Protein AF-A0A4U9UD30-F1 (afdb_monomer_lite)

Secondary structure (DSSP, 8-state):
-----------PPP---------------------SSS-HHHHHHHHHHHHTT-HHHHHHHHHHHHHHHHHTTS----GGG-SS--TTS-SSS-B---TTEE--TTSSS--S-EE-SS---GGGGSTTSSHHHHHHHHHHHHHHHHHHHHH--HHHHHHHHHHHHHHHT-TTTPPPS--TBTT-----

Foldseek 3Di:
DDDDDDDDDDDDDDDPPPPPVDPCPVPPPPPPDADPPDGVVVLVVLLVCVVVVPPVSVVVLVVLVVLLVVLLPDDQFFLLQAQDDFPVNDSLAAAFADQFWWQDPVDPRSAQTDGDPPRGDCRRCDSNGCPVVVVSLVVNLVSLVSNCSNPVPVSSVVSSVSSCCQAPPPPVGHHDPDNPNYNDTHHD

InterPro domains:
  IPR008397 Alginate lyase domain [PF05426] (78-186)
  IPR008929 Chondroitin AC/alginate lyase [G3DSA:1.50.10.100] (34-188)
  IPR008929 Chondroitin AC/alginate lyase [SSF48230] (84-185)

Structure (mmCIF, N/CA/C/O backbone):
data_AF-A0A4U9UD30-F1
#
_entry.id   AF-A0A4U9UD30-F1
#
loop_
_atom_site.group_PDB
_atom_site.id
_atom_site.type_symbol
_atom_site.label_atom_id
_atom_site.label_alt_id
_atom_site.label_comp_id
_atom_site.label_asym_id
_atom_site.label_entity_id
_atom_site.label_seq_id
_atom_site.pdbx_PDB_ins_code
_atom_site.Cartn_x
_atom_site.Cartn_y
_atom_site.Cartn_z
_atom_site.occupancy
_atom_site.B_iso_or_equiv
_atom_site.auth_seq_id
_atom_site.auth_comp_id
_atom_site.auth_asym_id
_atom_site.auth_atom_id
_atom_site.pdbx_PDB_model_num
ATOM 1 N N . MET A 1 1 ? -47.167 -57.445 73.609 1.00 40.53 1 MET A N 1
ATOM 2 C CA . MET A 1 1 ? -45.792 -57.988 73.604 1.00 40.53 1 MET A CA 1
ATOM 3 C C . MET A 1 1 ? -45.006 -57.313 72.488 1.00 40.53 1 MET A C 1
ATOM 5 O O . MET A 1 1 ? -45.507 -57.260 71.375 1.00 40.53 1 MET A O 1
ATOM 9 N N . LEU A 1 2 ? -43.821 -56.788 72.801 1.00 44.25 2 LEU A N 1
ATOM 10 C CA . LEU A 1 2 ? -42.662 -56.706 71.889 1.00 44.25 2 LEU A CA 1
ATOM 11 C C . LEU A 1 2 ? -41.753 -57.927 72.205 1.00 44.25 2 LEU A C 1
ATOM 13 O O . LEU A 1 2 ? -42.080 -58.615 73.179 1.00 44.25 2 LEU A O 1
ATOM 17 N N . PRO A 1 3 ? -40.636 -58.226 71.496 1.00 45.72 3 PRO A N 1
ATOM 18 C CA . PRO A 1 3 ? -39.932 -57.495 70.422 1.00 45.72 3 PRO A CA 1
ATOM 19 C C . PRO A 1 3 ? -40.368 -58.025 69.021 1.00 45.72 3 PRO A C 1
ATOM 21 O O . PRO A 1 3 ? -41.539 -58.360 68.905 1.00 45.72 3 PRO A O 1
ATOM 24 N N . ILE A 1 4 ? -39.638 -58.068 67.888 1.00 40.75 4 ILE A N 1
ATOM 25 C CA . ILE A 1 4 ? -38.209 -57.918 67.521 1.00 40.75 4 ILE A CA 1
ATOM 26 C C . ILE A 1 4 ? -38.090 -57.212 66.149 1.00 40.75 4 ILE A C 1
ATOM 28 O O . ILE A 1 4 ? -38.897 -57.452 65.256 1.00 40.75 4 ILE A O 1
ATOM 32 N N . LYS A 1 5 ? -37.049 -56.384 65.950 1.00 44.72 5 LYS A N 1
ATOM 33 C CA . LYS A 1 5 ? -36.569 -55.976 64.612 1.00 44.72 5 LYS A CA 1
ATOM 34 C C . LYS A 1 5 ? -35.542 -56.996 64.105 1.00 44.72 5 LYS A C 1
ATOM 36 O O . LYS A 1 5 ? -34.513 -57.159 64.753 1.00 44.72 5 LYS A O 1
ATOM 41 N N . MET A 1 6 ? -35.742 -57.578 62.924 1.00 44.22 6 MET A N 1
ATOM 42 C CA . MET A 1 6 ? -34.649 -58.184 62.150 1.00 44.22 6 MET A CA 1
ATOM 43 C C . MET A 1 6 ? -34.466 -57.418 60.844 1.00 44.22 6 MET A C 1
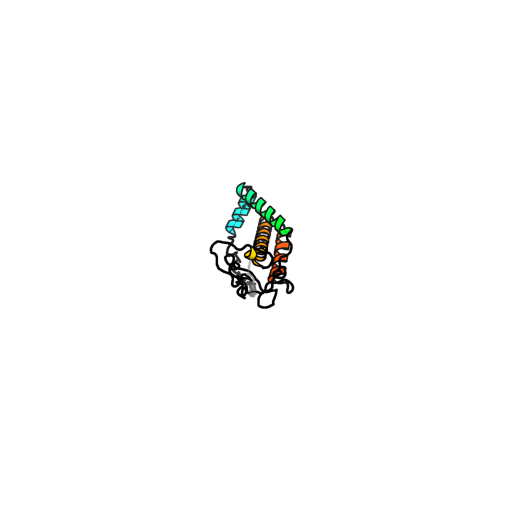ATOM 45 O O . MET A 1 6 ? -35.330 -57.441 59.973 1.00 44.22 6 MET A O 1
ATOM 49 N N . ALA A 1 7 ? -33.330 -56.737 60.721 1.00 48.56 7 ALA A N 1
ATOM 50 C CA . ALA A 1 7 ? -32.860 -56.221 59.447 1.00 48.56 7 ALA A CA 1
ATOM 51 C C . ALA A 1 7 ? -32.048 -57.313 58.740 1.00 48.56 7 ALA A C 1
ATOM 53 O O . ALA A 1 7 ? -31.167 -57.916 59.351 1.00 48.56 7 ALA A O 1
ATOM 54 N N . LEU A 1 8 ? -32.300 -57.524 57.448 1.00 46.22 8 LEU A N 1
ATOM 55 C CA . LEU A 1 8 ? -31.325 -58.124 56.541 1.00 46.22 8 LEU A CA 1
ATOM 56 C C . LEU A 1 8 ? -31.024 -57.137 55.411 1.00 46.22 8 LEU A C 1
ATOM 58 O O . LEU A 1 8 ? -31.877 -56.354 54.998 1.00 46.22 8 LEU A O 1
ATOM 62 N N . LEU A 1 9 ? -29.767 -57.149 54.976 1.00 47.78 9 LEU A N 1
ATOM 63 C CA . LEU A 1 9 ? -29.177 -56.150 54.086 1.00 47.78 9 LEU A CA 1
ATOM 64 C C . LEU A 1 9 ? -29.664 -56.296 52.630 1.00 47.78 9 LEU A C 1
ATOM 66 O O . LEU A 1 9 ? -29.988 -57.408 52.200 1.00 47.78 9 LEU A O 1
ATOM 70 N N . PRO A 1 10 ? -29.682 -55.201 51.845 1.00 43.53 10 PRO A N 1
ATOM 71 C CA . PRO A 1 10 ? -30.084 -55.246 50.445 1.00 43.53 10 PRO A CA 1
ATOM 72 C C . PRO A 1 10 ? -29.086 -56.062 49.615 1.00 43.53 10 PRO A C 1
ATOM 74 O O . PRO A 1 10 ? -27.884 -55.795 49.615 1.00 43.53 10 PRO A O 1
ATOM 77 N N . ARG A 1 11 ? -29.590 -57.035 48.850 1.00 50.53 11 ARG A N 1
ATOM 78 C CA . ARG A 1 11 ? -28.792 -57.752 47.849 1.00 50.53 11 ARG A CA 1
ATOM 79 C C . ARG A 1 11 ? -28.701 -56.926 46.568 1.00 50.53 11 ARG A C 1
ATOM 81 O O . ARG A 1 11 ? -29.519 -57.087 45.669 1.00 50.53 11 ARG A O 1
ATOM 88 N N . LEU A 1 12 ? -27.692 -56.057 46.493 1.00 45.97 12 LEU A N 1
ATOM 89 C CA . LEU A 1 12 ? -27.240 -55.492 45.220 1.00 45.97 12 LEU A CA 1
ATOM 90 C C . LEU A 1 12 ? -26.786 -56.630 44.288 1.00 45.97 12 LEU A C 1
ATOM 92 O O . LEU A 1 12 ? -25.878 -57.376 44.664 1.00 45.97 12 LEU A O 1
ATOM 96 N N . PRO A 1 13 ? -27.300 -56.725 43.052 1.00 52.38 13 PRO A N 1
ATOM 97 C CA . PRO A 1 13 ? -26.499 -57.233 41.954 1.00 52.38 13 PRO A CA 1
ATOM 98 C C . PRO A 1 13 ? -25.474 -56.152 41.577 1.00 52.38 13 PRO A C 1
ATOM 100 O O . PRO A 1 13 ? -25.838 -55.040 41.193 1.00 52.38 13 PRO A O 1
ATOM 103 N N . LEU A 1 14 ? -24.180 -56.463 41.685 1.00 48.31 14 LEU A N 1
ATOM 104 C CA . LEU A 1 14 ? -23.146 -55.640 41.060 1.00 48.31 14 LEU A CA 1
ATOM 105 C C . LEU A 1 14 ? -23.309 -55.725 39.538 1.00 48.31 14 LEU A C 1
ATOM 107 O O . LEU A 1 14 ? -23.077 -56.783 38.960 1.00 48.31 14 LEU A O 1
ATOM 111 N N . LEU A 1 15 ? -23.621 -54.605 38.887 1.00 39.12 15 LEU A N 1
ATOM 112 C CA . LEU A 1 15 ? -23.286 -54.414 37.474 1.00 39.12 15 LEU A CA 1
ATOM 113 C C . LEU A 1 15 ? -22.883 -52.965 37.175 1.00 39.12 15 LEU A C 1
ATOM 115 O O . LEU A 1 15 ? -23.395 -52.308 36.271 1.00 39.12 15 LEU A O 1
ATOM 119 N N . ALA A 1 16 ? -21.926 -52.466 37.955 1.00 44.06 16 ALA A N 1
ATOM 120 C CA . ALA A 1 16 ? -21.216 -51.238 37.633 1.00 44.06 16 ALA A CA 1
ATOM 121 C C . ALA A 1 16 ? -20.245 -51.484 36.462 1.00 44.06 16 ALA A C 1
ATOM 123 O O . ALA A 1 16 ? -19.055 -51.698 36.674 1.00 44.06 16 ALA A O 1
ATOM 124 N N . LEU A 1 17 ? -20.748 -51.430 35.224 1.00 43.12 17 LEU A N 1
ATOM 125 C CA . LEU A 1 17 ? -19.920 -51.100 34.061 1.00 43.12 17 LEU A CA 1
ATOM 126 C C . LEU A 1 17 ? -20.264 -49.688 33.589 1.00 43.12 17 LEU A C 1
ATOM 128 O O . LEU A 1 17 ? -21.140 -49.457 32.757 1.00 43.12 17 LEU A O 1
ATOM 132 N N . THR A 1 18 ? -19.540 -48.727 34.152 1.00 45.25 18 THR A N 1
ATOM 133 C CA . THR A 1 18 ? -19.529 -47.337 33.709 1.00 45.25 18 THR A CA 1
ATOM 134 C C . THR A 1 18 ? -18.905 -47.237 32.320 1.00 45.25 18 THR A C 1
ATOM 136 O O . THR A 1 18 ? -17.703 -46.998 32.200 1.00 45.25 18 THR A O 1
ATOM 139 N N . LEU A 1 19 ? -19.709 -47.336 31.257 1.00 42.84 19 LEU A N 1
ATOM 140 C CA . LEU A 1 19 ? -19.283 -46.867 29.936 1.00 42.84 19 LEU A CA 1
ATOM 141 C C . LEU A 1 19 ? -19.455 -45.345 29.827 1.00 42.84 19 LEU A C 1
ATOM 143 O O . LEU A 1 19 ? -20.110 -44.821 28.929 1.00 42.84 19 LEU A O 1
ATOM 147 N N . ALA A 1 20 ? -18.812 -44.630 30.755 1.00 47.09 20 ALA A N 1
ATOM 148 C CA . ALA A 1 20 ? -18.461 -43.231 30.577 1.00 47.09 20 ALA A CA 1
ATOM 149 C C . ALA A 1 20 ? -17.352 -43.165 29.516 1.00 47.09 20 ALA A C 1
ATOM 151 O O . ALA A 1 20 ? -16.180 -42.961 29.827 1.00 47.09 20 ALA A O 1
ATOM 152 N N . ALA A 1 21 ? -17.729 -43.423 28.259 1.00 49.88 21 ALA A N 1
ATOM 153 C CA . ALA A 1 21 ? -16.862 -43.272 27.105 1.00 49.88 21 ALA A CA 1
ATOM 154 C C . ALA A 1 21 ? -16.456 -41.800 27.035 1.00 49.88 21 ALA A C 1
ATOM 156 O O . ALA A 1 21 ? -17.236 -40.938 26.629 1.00 49.88 21 ALA A O 1
ATOM 157 N N . LEU A 1 22 ? -15.254 -41.517 27.534 1.00 48.94 22 LEU A N 1
ATOM 158 C CA . LEU A 1 22 ? -14.738 -40.168 27.653 1.00 48.94 22 LEU A CA 1
ATOM 159 C C . LEU A 1 22 ? -14.652 -39.555 26.257 1.00 48.94 22 LEU A C 1
ATOM 161 O O . LEU A 1 22 ? -13.708 -39.821 25.515 1.00 48.94 22 LEU A O 1
ATOM 165 N N . PHE A 1 23 ? -15.574 -38.641 25.952 1.00 50.56 23 PHE A N 1
ATOM 166 C CA . PHE A 1 23 ? -15.360 -37.597 24.954 1.00 50.56 23 PHE A CA 1
ATOM 167 C C . PHE A 1 23 ? -14.304 -36.609 25.475 1.00 50.56 23 PHE A C 1
ATOM 169 O O . PHE A 1 23 ? -14.524 -35.406 25.582 1.00 50.56 23 PHE A O 1
ATOM 176 N N . HIS A 1 24 ? -13.101 -37.124 25.740 1.00 49.44 24 HIS A N 1
ATOM 177 C CA . HIS A 1 24 ? -11.879 -36.387 25.472 1.00 49.44 24 HIS A CA 1
ATOM 178 C C . HIS A 1 24 ? -11.777 -36.248 23.952 1.00 49.44 24 HIS A C 1
ATOM 180 O O . HIS A 1 24 ? -10.969 -36.894 23.287 1.00 49.44 24 HIS A O 1
ATOM 186 N N . ALA A 1 25 ? -12.628 -35.375 23.406 1.00 53.38 25 ALA A N 1
ATOM 187 C CA . ALA A 1 25 ? -12.282 -34.639 22.213 1.00 53.38 25 ALA A CA 1
ATOM 188 C C . ALA A 1 25 ? -10.996 -33.896 22.576 1.00 53.38 25 ALA A C 1
ATOM 190 O O . ALA A 1 25 ? -11.035 -32.859 23.239 1.00 53.38 25 ALA A O 1
ATOM 191 N N . GLY A 1 26 ? -9.859 -34.508 22.240 1.00 47.94 26 GLY A N 1
ATOM 192 C CA . GLY A 1 26 ? -8.541 -33.927 22.411 1.00 47.94 26 GLY A CA 1
ATOM 193 C C . GLY A 1 26 ? -8.465 -32.716 21.506 1.00 47.94 26 GLY A C 1
ATOM 194 O O . GLY A 1 26 ? -8.036 -32.827 20.358 1.00 47.94 26 GLY A O 1
ATOM 195 N N . GLY A 1 27 ? -8.960 -31.584 22.010 1.00 51.25 27 GLY A N 1
ATOM 196 C CA . GLY A 1 27 ? -8.895 -30.306 21.337 1.00 51.25 27 GLY A CA 1
ATOM 197 C C . GLY A 1 27 ? -7.437 -30.066 21.017 1.00 51.25 27 GLY A C 1
ATOM 198 O O . GLY A 1 27 ? -6.628 -29.854 21.920 1.00 51.25 27 GLY A O 1
ATOM 199 N N . SER A 1 28 ? -7.101 -30.173 19.734 1.00 55.03 28 SER A N 1
ATOM 200 C CA . SER A 1 28 ? -5.780 -29.813 19.258 1.00 55.03 28 SER A CA 1
ATOM 201 C C . SER A 1 28 ? -5.649 -28.325 19.509 1.00 55.03 28 SER A C 1
ATOM 203 O O . SER A 1 28 ? -6.178 -27.517 18.748 1.00 55.03 28 SER A O 1
ATOM 205 N N . SER A 1 29 ? -4.991 -27.984 20.617 1.00 57.84 29 SER A N 1
ATOM 206 C CA . SER A 1 29 ? -4.531 -26.634 20.891 1.00 57.84 29 SER A CA 1
ATOM 207 C C . SER A 1 29 ? -3.451 -26.335 19.861 1.00 57.84 29 SER A C 1
ATOM 209 O O . SER A 1 29 ? -2.257 -26.528 20.090 1.00 57.84 29 SER A O 1
ATOM 211 N N . ALA A 1 30 ? -3.900 -25.960 18.663 1.00 61.66 30 ALA A N 1
ATOM 212 C CA . ALA A 1 30 ? -3.080 -25.243 17.716 1.00 61.66 30 ALA A CA 1
ATOM 213 C C . ALA A 1 30 ? -2.590 -24.010 18.472 1.00 61.66 30 ALA A C 1
ATOM 215 O O . ALA A 1 30 ? -3.412 -23.204 18.911 1.00 61.66 30 ALA A O 1
ATOM 216 N N . ALA A 1 31 ? -1.276 -23.939 18.702 1.00 61.03 31 ALA A N 1
ATOM 217 C CA . ALA A 1 31 ? -0.667 -22.879 19.495 1.00 61.03 31 ALA A CA 1
ATOM 218 C C . ALA A 1 31 ? -1.187 -21.520 19.013 1.00 61.03 31 ALA A C 1
ATOM 220 O O . ALA A 1 31 ? -1.243 -21.290 17.801 1.00 61.03 31 ALA A O 1
ATOM 221 N N . GLU A 1 32 ? -1.626 -20.671 19.948 1.00 65.94 32 GLU A N 1
ATOM 222 C CA . GLU A 1 32 ? -2.393 -19.475 19.604 1.00 65.94 32 GLU A CA 1
ATOM 223 C C . GLU A 1 32 ? -1.653 -18.625 18.562 1.00 65.94 32 GLU A C 1
ATOM 225 O O . GLU A 1 32 ? -0.486 -18.262 18.719 1.00 65.94 32 GLU A O 1
ATOM 230 N N . GLY A 1 33 ? -2.339 -18.353 17.449 1.00 69.00 33 GLY A N 1
ATOM 231 C CA . GLY A 1 33 ? -1.755 -17.702 16.282 1.00 69.00 33 GLY A CA 1
ATOM 232 C C . GLY A 1 33 ? -1.499 -16.219 16.527 1.00 69.00 33 GLY A C 1
ATOM 233 O O . GLY A 1 33 ? -2.312 -15.378 16.147 1.00 69.00 33 GLY A O 1
ATOM 234 N N . HIS A 1 34 ? -0.373 -15.889 17.154 1.00 72.00 34 HIS A N 1
ATOM 235 C CA . HIS A 1 34 ? 0.025 -14.508 17.414 1.00 72.00 34 HIS A CA 1
ATOM 236 C C . HIS A 1 34 ? 0.732 -13.875 16.193 1.00 72.00 34 HIS A C 1
ATOM 238 O O . HIS A 1 34 ? 1.542 -14.540 15.539 1.00 72.00 34 HIS A O 1
ATOM 244 N N . PRO A 1 35 ? 0.495 -12.586 15.873 1.00 78.81 35 PRO A N 1
ATOM 245 C CA . PRO A 1 35 ? 1.224 -11.901 14.808 1.00 78.81 35 PRO A CA 1
ATOM 246 C C . PRO A 1 35 ? 2.706 -11.720 15.168 1.00 78.81 35 PRO A C 1
ATOM 248 O O . PRO A 1 35 ? 3.037 -11.216 16.236 1.00 78.81 35 PRO A O 1
ATOM 251 N N . LEU A 1 36 ? 3.608 -12.053 14.241 1.00 81.25 36 LEU A N 1
ATOM 252 C CA . LEU A 1 36 ? 5.062 -12.014 14.477 1.00 81.25 36 LEU A CA 1
ATOM 253 C C . LEU A 1 36 ? 5.645 -10.601 14.678 1.00 81.25 36 LEU A C 1
ATOM 255 O O . LEU A 1 36 ? 6.715 -10.461 15.262 1.00 81.25 36 LEU A O 1
ATOM 259 N N . ILE A 1 37 ? 4.974 -9.565 14.163 1.00 86.31 37 ILE A N 1
ATOM 260 C CA . ILE A 1 37 ? 5.456 -8.169 14.180 1.00 86.31 37 ILE A CA 1
ATOM 261 C C . ILE A 1 37 ? 4.656 -7.302 15.165 1.00 86.31 37 ILE A C 1
ATOM 263 O O . ILE A 1 37 ? 5.208 -6.393 15.780 1.00 86.31 37 ILE A O 1
ATOM 267 N N . VAL A 1 38 ? 3.357 -7.574 15.324 1.00 86.88 38 VAL A N 1
ATOM 268 C CA . VAL A 1 38 ? 2.448 -6.777 16.159 1.00 86.88 38 VAL A CA 1
ATOM 269 C C . VAL A 1 38 ? 2.096 -7.576 17.407 1.00 86.88 38 VAL A C 1
ATOM 271 O O . VAL A 1 38 ? 1.311 -8.521 17.340 1.00 86.88 38 VAL A O 1
ATOM 274 N N . LYS A 1 39 ? 2.662 -7.190 18.554 1.00 90.75 39 LYS A N 1
ATOM 275 C CA . LYS A 1 39 ? 2.347 -7.835 19.832 1.00 90.75 39 LYS A CA 1
ATOM 276 C C . LYS A 1 39 ? 0.890 -7.579 20.204 1.00 90.75 39 LYS A C 1
ATOM 278 O O . LYS A 1 39 ? 0.429 -6.438 20.169 1.00 90.75 39 LYS A O 1
ATOM 283 N N . LEU A 1 40 ? 0.186 -8.630 20.615 1.00 89.50 40 LEU A N 1
ATOM 284 C CA . LEU A 1 40 ? -1.204 -8.507 21.054 1.00 89.50 40 LEU A CA 1
ATOM 285 C C . LEU A 1 40 ? -1.316 -7.682 22.343 1.00 89.50 40 LEU A C 1
ATOM 287 O O . LEU A 1 40 ? -2.242 -6.886 22.459 1.00 89.50 40 LEU A O 1
ATOM 291 N N . ASP A 1 41 ? -0.347 -7.788 23.251 1.00 92.88 41 ASP A N 1
ATOM 292 C CA . ASP A 1 41 ? -0.310 -7.024 24.505 1.00 92.88 41 ASP A CA 1
ATOM 293 C C . ASP A 1 41 ? -0.241 -5.506 24.253 1.00 92.88 41 ASP A C 1
ATOM 295 O O . ASP A 1 41 ? -0.971 -4.740 24.881 1.00 92.88 41 ASP A O 1
ATOM 299 N N . ASP A 1 42 ? 0.567 -5.070 23.276 1.00 94.06 42 ASP A N 1
ATOM 300 C CA . ASP A 1 42 ? 0.699 -3.656 22.889 1.00 94.06 42 ASP A CA 1
ATOM 301 C C . ASP A 1 42 ? -0.636 -3.121 22.300 1.00 94.06 42 ASP A C 1
ATOM 303 O O . ASP A 1 42 ? -1.022 -1.970 22.545 1.00 94.06 42 ASP A O 1
ATOM 307 N N . LEU A 1 43 ? -1.394 -3.964 21.578 1.00 94.19 43 LEU A N 1
ATOM 308 C CA . LEU A 1 43 ? -2.744 -3.644 21.085 1.00 94.19 43 LEU A CA 1
ATOM 309 C C . LEU A 1 43 ? -3.787 -3.600 22.214 1.00 94.19 43 LEU A C 1
ATOM 311 O O . LEU A 1 43 ? -4.575 -2.654 22.281 1.00 94.19 43 LEU A O 1
ATOM 315 N N . GLN A 1 44 ? -3.780 -4.579 23.123 1.00 95.06 44 GLN A N 1
ATOM 316 C CA . GLN A 1 44 ? -4.688 -4.633 24.274 1.00 95.06 44 GLN A CA 1
ATOM 317 C C . GLN A 1 44 ? -4.466 -3.442 25.213 1.00 95.06 44 GLN A C 1
ATOM 319 O O . GLN A 1 44 ? -5.426 -2.780 25.611 1.00 95.06 44 GLN A O 1
ATOM 324 N N . TYR A 1 45 ? -3.208 -3.108 25.509 1.00 96.69 45 TYR A N 1
ATOM 325 C CA . TYR A 1 45 ? -2.845 -1.911 26.262 1.00 96.69 45 TYR A CA 1
ATOM 326 C C . TYR A 1 45 ? -3.341 -0.641 25.558 1.00 96.69 45 TYR A C 1
ATOM 328 O O . TYR A 1 45 ? -3.961 0.216 26.187 1.00 96.69 45 TYR A O 1
ATOM 336 N N . SER A 1 46 ? -3.174 -0.544 24.235 1.00 97.25 46 SER A N 1
ATOM 337 C CA . SER A 1 46 ? -3.712 0.578 23.454 1.00 97.25 46 SER A CA 1
ATOM 338 C C . SER A 1 46 ? -5.244 0.681 23.553 1.00 97.25 46 SER A C 1
ATOM 340 O O . SER A 1 46 ? -5.771 1.779 23.727 1.00 97.25 46 SER A O 1
ATOM 342 N N . GLN A 1 47 ? -5.972 -0.443 23.537 1.00 96.94 47 GLN A N 1
ATOM 343 C CA . GLN A 1 47 ? -7.430 -0.479 23.733 1.00 96.94 47 GLN A CA 1
ATOM 344 C C . GLN A 1 47 ? -7.834 -0.010 25.146 1.00 96.94 47 GLN A C 1
ATOM 346 O O . GLN A 1 47 ? -8.804 0.739 25.302 1.00 96.94 47 GLN A O 1
ATOM 351 N N . GLN A 1 48 ? -7.075 -0.390 26.180 1.00 97.75 48 GLN A N 1
ATOM 352 C CA . GLN A 1 48 ? -7.274 0.092 27.553 1.00 97.75 48 GLN A CA 1
ATOM 353 C C . GLN A 1 48 ? -7.054 1.610 27.650 1.00 97.75 48 GLN A C 1
ATOM 355 O O . GLN A 1 48 ? -7.887 2.314 28.219 1.00 97.75 48 GLN A O 1
ATOM 360 N N . GLN A 1 49 ? -5.990 2.139 27.036 1.00 98.19 49 GLN A N 1
ATOM 361 C CA . GLN A 1 49 ? -5.699 3.578 27.015 1.00 98.19 49 GLN A CA 1
ATOM 362 C C . GLN A 1 49 ? -6.745 4.390 26.232 1.00 98.19 49 GLN A C 1
ATOM 364 O O . GLN A 1 49 ? -7.068 5.515 26.619 1.00 98.19 49 GLN A O 1
ATOM 369 N N . LEU A 1 50 ? -7.336 3.823 25.173 1.00 97.38 50 LEU A N 1
ATOM 370 C CA . LEU A 1 50 ? -8.481 4.422 24.477 1.00 97.38 50 LEU A CA 1
ATOM 371 C C . LEU A 1 50 ? -9.746 4.427 25.340 1.00 97.38 50 LEU A C 1
ATOM 373 O O . LEU A 1 50 ? -10.453 5.433 25.385 1.00 97.38 50 LEU A O 1
ATOM 377 N N . THR A 1 51 ? -9.995 3.348 26.085 1.00 96.62 51 THR A N 1
ATOM 378 C CA . THR A 1 51 ? -11.121 3.247 27.030 1.00 96.62 51 THR A CA 1
ATOM 379 C C . THR A 1 51 ? -10.982 4.261 28.173 1.00 96.62 51 THR A C 1
ATOM 381 O O . THR A 1 51 ? -11.949 4.932 28.532 1.00 96.62 51 THR A O 1
ATOM 384 N N . ALA A 1 52 ? -9.759 4.450 28.678 1.00 97.69 52 ALA A N 1
ATOM 385 C CA . ALA A 1 52 ? -9.393 5.484 29.649 1.00 97.69 52 ALA A CA 1
ATOM 386 C C . ALA A 1 52 ? -9.349 6.914 29.061 1.00 97.69 52 ALA A C 1
ATOM 388 O O . ALA A 1 52 ? -9.164 7.878 29.802 1.00 97.69 52 ALA A O 1
ATOM 389 N N . LYS A 1 53 ? -9.538 7.065 27.740 1.00 97.19 53 LYS A N 1
ATOM 390 C CA . LYS A 1 53 ? -9.500 8.333 26.988 1.00 97.19 53 LYS A CA 1
ATOM 391 C C . LYS A 1 53 ? -8.171 9.095 27.108 1.00 97.19 53 LYS A C 1
ATOM 393 O O . LYS A 1 53 ? -8.148 10.320 26.995 1.00 97.19 53 LYS A O 1
ATOM 398 N N . THR A 1 54 ? -7.057 8.381 27.286 1.00 98.06 54 THR A N 1
ATOM 399 C CA . THR A 1 54 ? -5.711 8.964 27.385 1.00 98.06 54 THR A CA 1
ATOM 400 C C . THR A 1 54 ? -5.405 9.803 26.131 1.00 98.06 54 THR A C 1
ATOM 402 O O . THR A 1 54 ? -5.373 9.241 25.030 1.00 98.06 54 THR A O 1
ATOM 405 N N . PRO A 1 55 ? -5.156 11.129 26.239 1.00 97.19 55 PRO A N 1
ATOM 406 C CA . PRO A 1 55 ? -5.192 12.036 25.083 1.00 97.19 55 PRO A CA 1
ATOM 407 C C . PRO A 1 55 ? -4.262 11.668 23.920 1.00 97.19 55 PRO A C 1
ATOM 409 O O . PRO A 1 55 ? -4.642 11.818 22.760 1.00 97.19 55 PRO A O 1
ATOM 412 N N . ALA A 1 56 ? -3.069 11.139 24.211 1.00 96.06 56 ALA A N 1
ATOM 413 C CA . ALA A 1 56 ? -2.124 10.690 23.187 1.00 96.06 56 ALA A CA 1
ATOM 414 C C . ALA A 1 56 ? -2.676 9.520 22.348 1.00 96.06 56 ALA A C 1
ATOM 416 O O . ALA A 1 56 ? -2.556 9.528 21.122 1.00 96.06 56 ALA A O 1
ATOM 417 N N . PHE A 1 57 ? -3.338 8.553 22.992 1.00 97.69 57 PHE A N 1
ATOM 418 C CA . PHE A 1 57 ? -3.937 7.397 22.324 1.00 97.69 57 PHE A CA 1
ATOM 419 C C . PHE A 1 57 ? -5.173 7.802 21.522 1.00 97.69 57 PHE A C 1
ATOM 421 O O . PHE A 1 57 ? -5.282 7.429 20.358 1.00 97.69 57 PHE A O 1
ATOM 428 N N . VAL A 1 58 ? -6.046 8.650 22.080 1.00 98.12 58 VAL A N 1
ATOM 429 C CA . VAL A 1 58 ? -7.196 9.215 21.347 1.00 98.12 58 VAL A CA 1
ATOM 430 C C . VAL A 1 58 ? -6.726 9.985 20.102 1.00 98.12 58 VAL A C 1
ATOM 432 O O . VAL A 1 58 ? -7.274 9.811 19.014 1.00 98.12 58 VAL A O 1
ATOM 435 N N . GLY A 1 59 ? -5.654 10.777 20.223 1.00 97.94 59 GLY A N 1
ATOM 436 C CA . GLY A 1 59 ? -5.035 11.476 19.094 1.00 97.94 59 GLY A CA 1
ATOM 437 C C . GLY A 1 59 ? -4.437 10.543 18.032 1.00 97.94 59 GLY A C 1
ATOM 438 O O . GLY A 1 59 ? -4.526 10.845 16.841 1.00 97.94 59 GLY A O 1
ATOM 439 N N . ALA A 1 60 ? -3.857 9.407 18.429 1.00 98.06 60 ALA A N 1
ATOM 440 C CA . ALA A 1 60 ? -3.348 8.391 17.507 1.00 98.06 60 ALA A CA 1
ATOM 441 C C . ALA A 1 60 ? -4.485 7.633 16.794 1.00 98.06 60 ALA A C 1
ATOM 443 O O . ALA A 1 60 ? -4.462 7.500 15.571 1.00 98.06 60 ALA A O 1
ATOM 444 N N . TYR A 1 61 ? -5.517 7.217 17.530 1.00 98.38 61 TYR A N 1
ATOM 445 C CA . TYR A 1 61 ? -6.700 6.537 16.994 1.00 98.38 61 TYR A CA 1
ATOM 446 C C . TYR A 1 61 ? -7.456 7.401 15.978 1.00 98.38 61 TYR A C 1
ATOM 448 O O . TYR A 1 61 ? -7.775 6.930 14.890 1.00 98.38 61 TYR A O 1
ATOM 456 N N . ASN A 1 62 ? -7.633 8.698 16.247 1.00 98.50 62 ASN A N 1
ATOM 457 C CA . ASN A 1 62 ? -8.264 9.610 15.288 1.00 98.50 62 ASN A CA 1
ATOM 458 C C . ASN A 1 62 ? -7.450 9.750 13.979 1.00 98.50 62 ASN A C 1
ATOM 460 O O . ASN A 1 62 ? -8.031 9.869 12.899 1.00 98.50 62 ASN A O 1
ATOM 464 N N . LYS A 1 63 ? -6.109 9.679 14.041 1.00 98.62 63 LYS A N 1
ATOM 465 C CA . LYS A 1 63 ? -5.235 9.648 12.848 1.00 98.62 63 LYS A CA 1
ATOM 466 C C . LYS A 1 63 ? -5.307 8.311 12.101 1.00 98.62 63 LYS A C 1
ATOM 468 O O . LYS A 1 63 ? -5.245 8.307 10.869 1.00 98.62 63 LYS A O 1
ATOM 473 N N . LEU A 1 64 ? -5.459 7.198 12.821 1.00 98.69 64 LEU A N 1
ATOM 474 C CA . LEU A 1 64 ? -5.684 5.871 12.245 1.00 98.69 64 LEU A CA 1
ATOM 475 C C . LEU A 1 64 ? -7.017 5.824 11.484 1.00 98.69 64 LEU A C 1
ATOM 477 O O . LEU A 1 64 ? -7.011 5.505 10.297 1.00 98.69 64 LEU A O 1
ATOM 481 N N . LEU A 1 65 ? -8.126 6.240 12.110 1.00 98.81 65 LEU A N 1
ATOM 482 C CA . LEU A 1 65 ? -9.437 6.323 11.450 1.00 98.81 65 LEU A CA 1
ATOM 483 C C . LEU A 1 65 ? -9.385 7.224 10.212 1.00 98.81 65 LEU A C 1
ATOM 485 O O . LEU A 1 65 ? -9.733 6.785 9.124 1.00 98.81 65 LEU A O 1
ATOM 489 N N . SER A 1 66 ? -8.818 8.431 10.326 1.00 98.81 66 SER A N 1
ATOM 490 C CA . SER A 1 66 ? -8.641 9.347 9.186 1.00 98.81 66 SER A CA 1
ATOM 491 C C . SER A 1 66 ? -7.780 8.766 8.046 1.00 98.81 66 SER A C 1
ATOM 493 O O . SER A 1 66 ? -7.857 9.222 6.904 1.00 98.81 66 SER A O 1
ATOM 495 N N . SER A 1 67 ? -6.959 7.749 8.313 1.00 98.81 67 SER A N 1
ATOM 496 C CA . SER A 1 67 ? -6.188 7.028 7.292 1.00 98.81 67 SER A CA 1
ATOM 497 C C . SER A 1 67 ? -6.991 5.875 6.685 1.00 98.81 67 SER A C 1
ATOM 499 O O . SER A 1 67 ? -7.052 5.763 5.463 1.00 98.81 67 SER A O 1
ATOM 501 N N . ALA A 1 68 ? -7.713 5.104 7.500 1.00 98.81 68 ALA A N 1
ATOM 502 C CA . ALA A 1 68 ? -8.642 4.080 7.029 1.00 98.81 68 ALA A CA 1
ATOM 503 C C . ALA A 1 68 ? -9.812 4.666 6.206 1.00 98.81 68 ALA A C 1
ATOM 505 O O . ALA A 1 68 ? -10.154 4.132 5.155 1.00 98.81 68 ALA A O 1
ATOM 506 N N . ASP A 1 69 ? -10.356 5.824 6.588 1.00 98.88 69 ASP A N 1
ATOM 507 C CA . ASP A 1 69 ? -11.401 6.555 5.850 1.00 98.88 69 ASP A CA 1
ATOM 508 C C . ASP A 1 69 ? -10.921 7.116 4.500 1.00 98.88 69 ASP A C 1
ATOM 510 O O . ASP A 1 69 ? -11.736 7.451 3.632 1.00 98.88 69 ASP A O 1
ATOM 514 N N . ARG A 1 70 ? -9.600 7.240 4.308 1.00 98.81 70 ARG A N 1
ATOM 515 C CA . ARG A 1 70 ? -8.984 7.535 3.005 1.00 98.81 70 ARG A CA 1
ATOM 516 C C . ARG A 1 70 ? -8.782 6.253 2.195 1.00 98.81 70 ARG A C 1
ATOM 518 O O . ARG A 1 70 ? -9.123 6.256 1.015 1.00 98.81 70 ARG A O 1
ATOM 525 N N . ALA A 1 71 ? -8.341 5.168 2.834 1.00 98.75 71 ALA A N 1
ATOM 526 C CA . ALA A 1 71 ? -8.190 3.843 2.228 1.00 98.75 71 ALA A CA 1
ATOM 527 C C . ALA A 1 71 ? -9.521 3.252 1.714 1.00 98.75 71 ALA A C 1
ATOM 529 O O . ALA A 1 71 ? -9.578 2.688 0.622 1.00 98.75 71 ALA A O 1
ATOM 530 N N . LEU A 1 72 ? -10.638 3.460 2.430 1.00 98.81 72 LEU A N 1
ATOM 531 C CA . LEU A 1 72 ? -11.984 3.081 1.967 1.00 98.81 72 LEU A CA 1
ATOM 532 C C . LEU A 1 72 ? -12.308 3.643 0.569 1.00 98.81 72 LEU A C 1
ATOM 534 O O . LEU A 1 72 ? -12.959 2.968 -0.233 1.00 98.81 72 LEU A O 1
ATOM 538 N N . LYS A 1 73 ? -11.823 4.857 0.275 1.00 98.62 73 LYS A N 1
ATOM 539 C CA . LYS A 1 73 ? -12.104 5.630 -0.947 1.00 98.62 73 LYS A CA 1
ATOM 540 C C . LYS A 1 73 ? -11.133 5.344 -2.099 1.00 98.62 73 LYS A C 1
ATOM 542 O O . LYS A 1 73 ? -11.354 5.851 -3.194 1.00 98.62 73 LYS A O 1
ATOM 547 N N . GLN A 1 74 ? -10.075 4.563 -1.875 1.00 98.44 74 GLN A N 1
ATOM 548 C CA . GLN A 1 74 ? -9.146 4.164 -2.937 1.00 98.44 74 GLN A CA 1
ATOM 549 C C . GLN A 1 74 ? -9.775 3.117 -3.875 1.00 98.44 74 GLN A C 1
ATOM 551 O O . GLN A 1 74 ? -10.667 2.374 -3.447 1.00 98.44 74 GLN A O 1
ATOM 556 N N . PRO A 1 75 ? -9.333 3.007 -5.141 1.00 97.75 75 PRO A N 1
ATOM 557 C CA . PRO A 1 75 ? -9.643 1.846 -5.978 1.00 97.75 75 PRO A CA 1
ATOM 558 C C . PRO A 1 75 ? -9.044 0.561 -5.378 1.00 97.75 75 PRO A C 1
ATOM 560 O O . PRO A 1 75 ? -8.223 0.619 -4.465 1.00 97.75 75 PRO A O 1
ATOM 563 N N . LEU A 1 76 ? -9.440 -0.610 -5.890 1.00 98.69 76 LEU A N 1
ATOM 564 C CA . LEU A 1 76 ? -8.731 -1.853 -5.575 1.00 98.69 76 LEU A CA 1
ATOM 565 C C . LEU A 1 76 ? -7.491 -1.952 -6.469 1.00 98.69 76 LEU A C 1
ATOM 567 O O . LEU A 1 76 ? -7.611 -2.167 -7.671 1.00 98.69 76 LEU A O 1
ATOM 571 N N . TYR A 1 77 ? -6.312 -1.796 -5.877 1.00 98.56 77 TYR A N 1
ATOM 572 C CA . TYR A 1 77 ? -5.026 -1.840 -6.565 1.00 98.56 77 TYR A CA 1
ATOM 573 C C . TYR A 1 77 ? -4.739 -3.219 -7.178 1.00 98.56 77 TYR A C 1
ATOM 575 O O . TYR A 1 77 ? -5.074 -4.243 -6.568 1.00 98.56 77 TYR A O 1
ATOM 583 N N . SER A 1 78 ? -4.057 -3.249 -8.325 1.00 98.75 78 SER A N 1
ATOM 584 C CA . SER A 1 78 ? -3.571 -4.459 -9.001 1.00 98.75 78 SER A CA 1
ATOM 585 C C . SER A 1 78 ? -2.231 -4.231 -9.719 1.00 98.75 78 SER A C 1
ATOM 587 O O . SER A 1 78 ? -1.954 -3.145 -10.224 1.00 98.75 78 SER A O 1
ATOM 589 N N . VAL A 1 79 ? -1.417 -5.282 -9.870 1.00 98.62 79 VAL A N 1
ATOM 590 C CA . VAL A 1 79 ? -0.263 -5.266 -10.796 1.00 98.62 79 VAL A CA 1
ATOM 591 C C . VAL A 1 79 ? -0.666 -5.125 -12.271 1.00 98.62 79 VAL A C 1
ATOM 593 O O . VAL A 1 79 ? 0.190 -4.906 -13.122 1.00 98.62 79 VAL A O 1
ATOM 596 N N . MET A 1 80 ? -1.955 -5.221 -12.603 1.00 98.69 80 MET A N 1
ATOM 597 C CA . MET A 1 80 ? -2.466 -5.012 -13.960 1.00 98.69 80 MET A CA 1
ATOM 598 C C . MET A 1 80 ? -2.640 -3.525 -14.309 1.00 98.69 80 MET A C 1
ATOM 600 O O . MET A 1 80 ? -2.810 -3.193 -15.482 1.00 98.69 80 MET A O 1
ATOM 604 N N . ASP A 1 81 ? -2.539 -2.626 -13.325 1.00 98.25 81 ASP A N 1
ATOM 605 C CA . ASP A 1 81 ? -2.761 -1.182 -13.484 1.00 98.25 81 ASP A CA 1
ATOM 606 C C . ASP A 1 81 ? -1.537 -0.425 -14.048 1.00 98.25 81 ASP A C 1
ATOM 608 O O . ASP A 1 81 ? -1.655 0.738 -14.437 1.00 98.25 81 ASP A O 1
ATOM 612 N N . LYS A 1 82 ? -0.341 -1.038 -14.071 1.00 97.88 82 LYS A N 1
ATOM 613 C CA . LYS A 1 82 ? 0.876 -0.420 -14.638 1.00 97.88 82 LYS A CA 1
ATOM 614 C C . LYS A 1 82 ? 0.785 -0.262 -16.161 1.00 97.88 82 LYS A C 1
ATOM 616 O O . LYS A 1 82 ? 0.085 -1.022 -16.831 1.00 97.88 82 LYS A O 1
ATOM 621 N N . SER A 1 83 ? 1.510 0.701 -16.731 1.00 97.75 83 SER A N 1
ATOM 622 C CA . SER A 1 83 ? 1.589 0.876 -18.192 1.00 97.75 83 SER A CA 1
ATOM 623 C C . SER A 1 83 ? 2.665 0.003 -18.844 1.00 97.75 83 SER A C 1
ATOM 625 O O . SER A 1 83 ? 2.444 -0.503 -19.941 1.00 97.75 83 SER A O 1
ATOM 627 N N . LEU A 1 84 ? 3.802 -0.207 -18.174 1.00 96.38 84 LEU A N 1
ATOM 628 C CA . LEU A 1 84 ? 4.883 -1.069 -18.659 1.00 96.38 84 LEU A CA 1
ATOM 629 C C . LEU A 1 84 ? 4.611 -2.539 -18.313 1.00 96.38 84 LEU A C 1
ATOM 631 O O . LEU A 1 84 ? 3.904 -2.845 -17.356 1.00 96.38 84 LEU A O 1
ATOM 635 N N . THR A 1 85 ? 5.194 -3.460 -19.077 1.00 96.81 85 THR A N 1
ATOM 636 C CA . THR A 1 85 ? 5.157 -4.906 -18.793 1.00 96.81 85 THR A CA 1
ATOM 637 C C . THR A 1 85 ? 6.583 -5.404 -18.572 1.00 96.81 85 THR A C 1
ATOM 639 O O . THR A 1 85 ? 7.526 -4.839 -19.126 1.00 96.81 85 THR A O 1
ATOM 642 N N . ALA A 1 86 ? 6.752 -6.420 -17.726 1.00 95.38 86 ALA A N 1
ATOM 643 C CA . ALA A 1 86 ? 8.052 -7.030 -17.473 1.00 95.38 86 ALA A CA 1
ATOM 644 C C . ALA A 1 86 ? 8.584 -7.773 -18.713 1.00 95.38 86 ALA A C 1
ATOM 646 O O . ALA A 1 86 ? 7.831 -8.099 -19.631 1.00 95.38 86 ALA A O 1
ATOM 647 N N . ALA A 1 87 ? 9.879 -8.104 -18.717 1.00 94.88 87 ALA A N 1
ATOM 648 C CA . ALA A 1 87 ? 10.519 -8.826 -19.822 1.00 94.88 87 ALA A CA 1
ATOM 649 C C . ALA A 1 87 ? 10.019 -10.280 -20.010 1.00 94.88 87 ALA A C 1
ATOM 651 O O . ALA A 1 87 ? 10.364 -10.913 -21.003 1.00 94.88 87 ALA A O 1
ATOM 652 N N . SER A 1 88 ? 9.194 -10.808 -19.096 1.00 96.69 88 SER A N 1
ATOM 653 C CA . SER A 1 88 ? 8.426 -12.047 -19.298 1.00 96.69 88 SER A CA 1
ATOM 654 C C . SER A 1 88 ? 7.290 -11.904 -20.318 1.00 96.69 88 SER A C 1
ATOM 656 O O . SER A 1 88 ? 6.809 -12.907 -20.837 1.00 96.69 88 SER A O 1
ATOM 658 N N . GLY A 1 89 ? 6.819 -10.678 -20.573 1.00 97.56 89 GLY A N 1
ATOM 659 C CA . GLY A 1 89 ? 5.570 -10.418 -21.289 1.00 97.56 89 GLY A CA 1
ATOM 660 C C . GLY A 1 89 ? 4.304 -10.663 -20.454 1.00 97.56 89 GLY A C 1
ATOM 661 O O . GLY A 1 89 ? 3.217 -10.311 -20.908 1.00 97.56 89 GLY A O 1
ATOM 662 N N . ASP A 1 90 ? 4.420 -11.206 -19.235 1.00 98.31 90 ASP A N 1
ATOM 663 C CA . ASP A 1 90 ? 3.293 -11.353 -18.312 1.00 98.31 90 ASP A CA 1
ATOM 664 C C . ASP A 1 90 ? 3.099 -10.064 -17.498 1.00 98.31 90 ASP A C 1
ATOM 666 O O . ASP A 1 90 ? 4.024 -9.527 -16.881 1.00 98.31 90 ASP A O 1
ATOM 670 N N . LYS A 1 91 ? 1.865 -9.555 -17.481 1.00 98.50 91 LYS A N 1
ATOM 671 C CA . LYS A 1 91 ? 1.497 -8.370 -16.703 1.00 98.50 91 LYS A CA 1
ATOM 672 C C . LYS A 1 91 ? 1.204 -8.697 -15.231 1.00 98.50 91 LYS A C 1
ATOM 674 O O . LYS A 1 91 ? 1.287 -7.795 -14.395 1.00 98.50 91 LYS A O 1
ATOM 679 N N . HIS A 1 92 ? 0.945 -9.966 -14.904 1.00 98.75 92 HIS A N 1
ATOM 680 C CA . HIS A 1 92 ? 0.799 -10.450 -13.528 1.00 98.75 92 HIS A CA 1
ATOM 681 C C . HIS A 1 92 ? 2.130 -10.496 -12.760 1.00 98.75 92 HIS A C 1
ATOM 683 O O . HIS A 1 92 ? 2.120 -10.540 -11.528 1.00 98.75 92 HIS A O 1
ATOM 689 N N . ASP A 1 93 ? 3.278 -10.441 -13.439 1.00 98.69 93 ASP A N 1
ATOM 690 C CA . ASP A 1 93 ? 4.564 -10.273 -12.765 1.00 98.69 93 ASP A CA 1
ATOM 691 C C . ASP A 1 93 ? 4.702 -8.861 -12.18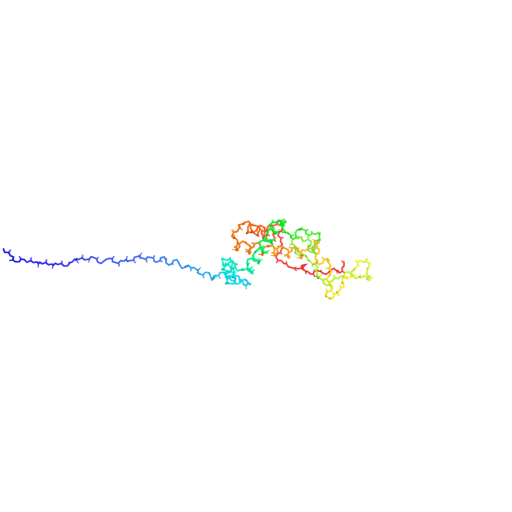2 1.00 98.69 93 ASP A C 1
ATOM 693 O O . ASP A 1 93 ? 4.381 -7.853 -12.822 1.00 98.69 93 ASP A O 1
ATOM 697 N N . TYR A 1 94 ? 5.215 -8.786 -10.952 1.00 98.69 94 TYR A N 1
ATOM 698 C CA . TYR A 1 94 ? 5.558 -7.518 -10.314 1.00 98.69 94 TYR A CA 1
ATOM 699 C C . TYR A 1 94 ? 6.778 -6.895 -10.998 1.00 98.69 94 TYR A C 1
ATOM 701 O O . TYR A 1 94 ? 7.836 -7.522 -11.101 1.00 98.69 94 TYR A O 1
ATOM 709 N N . TYR A 1 95 ? 6.646 -5.633 -11.403 1.00 98.25 95 TYR A N 1
ATOM 710 C CA . TYR A 1 95 ? 7.700 -4.877 -12.076 1.00 98.25 95 TYR A CA 1
ATOM 711 C C . TYR A 1 95 ? 8.029 -3.593 -11.312 1.00 98.25 95 TYR A C 1
ATOM 713 O O . TYR A 1 95 ? 7.123 -2.858 -10.918 1.00 98.25 95 TYR A O 1
ATOM 721 N N . SER A 1 96 ? 9.311 -3.269 -11.117 1.00 98.00 96 SER A N 1
ATOM 722 C CA . SER A 1 96 ? 9.705 -1.953 -10.587 1.00 98.00 96 SER A CA 1
ATOM 723 C C . SER A 1 96 ? 11.128 -1.555 -10.944 1.00 98.00 96 SER A C 1
ATOM 725 O O . SER A 1 96 ? 12.005 -2.409 -11.003 1.00 98.00 96 SER A O 1
ATOM 727 N N . PHE A 1 97 ? 11.392 -0.253 -11.044 1.00 96.69 97 PHE A N 1
ATOM 728 C CA . PHE A 1 97 ? 12.759 0.271 -11.112 1.00 96.69 97 PHE A CA 1
ATOM 729 C C . PHE A 1 97 ? 13.393 0.409 -9.708 1.00 96.69 97 PHE A C 1
ATOM 731 O O . PHE A 1 97 ? 12.672 0.622 -8.723 1.00 96.69 97 PHE A O 1
ATOM 738 N N . PRO A 1 98 ? 14.727 0.291 -9.578 1.00 95.81 98 PRO A N 1
ATOM 739 C CA . PRO A 1 98 ? 15.464 0.668 -8.373 1.00 95.81 98 PRO A CA 1
ATOM 740 C C . PRO A 1 98 ? 15.550 2.201 -8.254 1.00 95.81 98 PRO A C 1
ATOM 742 O O . PRO A 1 98 ? 15.560 2.892 -9.270 1.00 95.81 98 PRO A O 1
ATOM 745 N N . PRO A 1 99 ? 15.661 2.768 -7.039 1.00 96.31 99 PRO A N 1
ATOM 746 C CA . PRO A 1 99 ? 15.623 4.219 -6.852 1.00 96.31 99 PRO A CA 1
ATOM 747 C C . PRO A 1 99 ? 16.835 4.953 -7.439 1.00 96.31 99 PRO A C 1
ATOM 749 O O . PRO A 1 99 ? 16.695 6.090 -7.861 1.00 96.31 99 PRO A O 1
ATOM 752 N N . TYR A 1 100 ? 18.014 4.331 -7.469 1.00 97.25 100 TYR A N 1
ATOM 753 C CA . TYR A 1 100 ? 19.295 5.019 -7.697 1.00 97.25 100 TYR A CA 1
ATOM 754 C C . TYR A 1 100 ? 19.865 4.852 -9.112 1.00 97.25 100 TYR A C 1
ATOM 756 O O . TYR A 1 100 ? 21.075 4.957 -9.297 1.00 97.25 100 TYR A O 1
ATOM 764 N N . TRP A 1 101 ? 19.026 4.550 -10.106 1.00 97.06 101 TRP A N 1
ATOM 765 C CA . TRP A 1 101 ? 19.450 4.380 -11.500 1.00 97.06 101 TRP A CA 1
ATOM 766 C C . TRP A 1 101 ? 18.721 5.365 -12.416 1.00 97.06 101 TRP A C 1
ATOM 768 O O . TRP A 1 101 ? 17.497 5.493 -12.363 1.00 97.06 101 TRP A O 1
ATOM 778 N N . TRP A 1 102 ? 19.495 6.061 -13.243 1.00 96.81 102 TRP A N 1
ATOM 779 C CA . TRP A 1 102 ? 19.068 7.190 -14.069 1.00 96.81 102 TRP A CA 1
ATOM 780 C C . TRP A 1 102 ? 19.492 6.987 -15.529 1.00 96.81 102 TRP A C 1
ATOM 782 O O . TRP A 1 102 ? 20.536 6.370 -15.748 1.00 96.81 102 TRP A O 1
ATOM 792 N N . PRO A 1 103 ? 18.774 7.557 -16.512 1.00 96.19 103 PRO A N 1
ATOM 793 C CA . PRO A 1 103 ? 19.262 7.647 -17.886 1.00 96.19 103 PRO A CA 1
ATOM 794 C C . PRO A 1 103 ? 20.658 8.285 -17.962 1.00 96.19 103 PRO A C 1
ATOM 796 O O . PRO A 1 103 ? 20.929 9.268 -17.268 1.00 96.19 103 PRO A O 1
ATOM 799 N N . ASP A 1 104 ? 21.538 7.748 -18.808 1.00 96.12 104 ASP A N 1
ATOM 800 C CA . ASP A 1 104 ? 22.866 8.315 -19.070 1.00 96.12 104 ASP A CA 1
ATOM 801 C C . ASP A 1 104 ? 22.761 9.510 -20.044 1.00 96.12 104 ASP A C 1
ATOM 803 O O . ASP A 1 104 ? 22.468 9.312 -21.226 1.00 96.12 104 ASP A O 1
ATOM 807 N N . PRO A 1 105 ? 23.025 10.759 -19.606 1.00 95.69 105 PRO A N 1
ATOM 808 C CA . PRO A 1 105 ? 22.890 11.944 -20.454 1.00 95.69 105 PRO A CA 1
ATOM 809 C C . PRO A 1 105 ? 23.956 12.041 -21.560 1.00 95.69 105 PRO A C 1
ATOM 811 O O . PRO A 1 105 ? 23.875 12.937 -22.397 1.00 95.69 105 PRO A O 1
ATOM 814 N N . SER A 1 106 ? 24.955 11.149 -21.587 1.00 96.38 106 SER A N 1
ATOM 815 C CA . SER A 1 106 ? 25.908 11.026 -22.701 1.00 96.38 106 SER A CA 1
ATOM 816 C C . SER A 1 106 ? 25.374 10.190 -23.875 1.00 96.38 106 SER A C 1
ATOM 818 O O . SER A 1 106 ? 26.039 10.080 -24.909 1.00 96.38 106 SER A O 1
ATOM 820 N N . LYS A 1 107 ? 24.184 9.592 -23.731 1.00 95.06 107 LYS A N 1
ATOM 821 C CA . LYS A 1 107 ? 23.576 8.652 -24.681 1.00 95.06 107 LYS A CA 1
ATOM 822 C C . LYS A 1 107 ? 22.326 9.255 -25.312 1.00 95.06 107 LYS A C 1
ATOM 824 O O . LYS A 1 107 ? 21.596 10.010 -24.679 1.00 95.06 107 LYS A O 1
ATOM 829 N N . LYS A 1 108 ? 22.055 8.901 -26.571 1.00 94.19 108 LYS A N 1
ATOM 830 C CA . LYS A 1 108 ? 20.905 9.429 -27.331 1.00 94.19 108 LYS A CA 1
ATOM 831 C C . LYS A 1 108 ? 19.558 8.883 -26.828 1.00 94.19 108 LYS A C 1
ATOM 833 O O . LYS A 1 108 ? 18.533 9.544 -26.955 1.00 94.19 108 LYS A O 1
ATOM 838 N N . ASP A 1 109 ? 19.592 7.670 -26.300 1.00 92.81 109 ASP A N 1
ATOM 839 C CA . ASP A 1 109 ? 18.497 6.863 -25.746 1.00 92.81 109 ASP A CA 1
ATOM 840 C C . ASP A 1 109 ? 18.481 6.873 -24.205 1.00 92.81 109 ASP A C 1
ATOM 842 O O . ASP A 1 109 ? 17.487 6.492 -23.591 1.00 92.81 109 ASP A O 1
ATOM 846 N N . GLY A 1 110 ? 19.567 7.332 -23.574 1.00 93.81 110 GLY A N 1
ATOM 847 C CA . GLY A 1 110 ? 19.769 7.266 -22.129 1.00 93.81 110 GLY A CA 1
ATOM 848 C C . GLY A 1 110 ? 20.253 5.904 -21.616 1.00 93.81 110 GLY A C 1
ATOM 849 O O . GLY A 1 110 ? 20.201 5.687 -20.404 1.00 93.81 110 GLY A O 1
ATOM 850 N N . LEU A 1 111 ? 20.688 4.986 -22.490 1.00 93.88 111 LEU A N 1
ATOM 851 C CA . LEU A 1 111 ? 20.967 3.587 -22.146 1.00 93.88 111 LEU A CA 1
ATOM 852 C C . LEU A 1 111 ? 22.462 3.202 -22.266 1.00 93.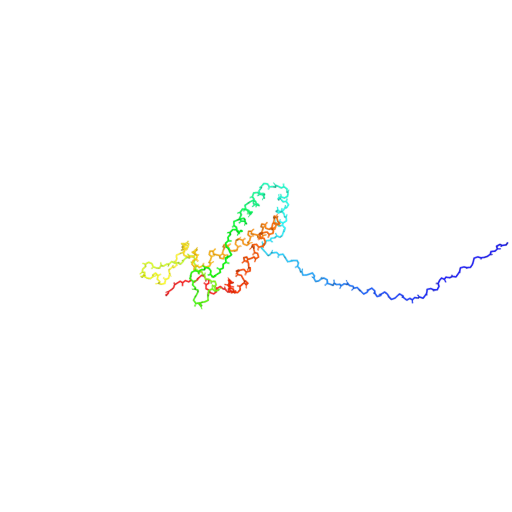88 111 LEU A C 1
ATOM 854 O O . LEU A 1 111 ? 23.169 3.682 -23.156 1.00 93.88 111 LEU A O 1
ATOM 858 N N . PRO A 1 112 ? 22.969 2.300 -21.399 1.00 94.19 112 PRO A N 1
ATOM 859 C CA . PRO A 1 112 ? 22.313 1.749 -20.210 1.00 94.19 112 PRO A CA 1
ATOM 860 C C . PRO A 1 112 ? 22.169 2.805 -19.102 1.00 94.19 112 PRO A C 1
ATOM 862 O O . PRO A 1 112 ? 22.923 3.776 -19.065 1.00 94.19 112 PRO A O 1
ATOM 865 N N . TYR A 1 113 ? 21.239 2.604 -18.163 1.00 95.88 113 TYR A N 1
ATOM 866 C CA . TYR A 1 113 ? 21.128 3.506 -17.010 1.00 95.88 113 TYR A CA 1
ATOM 867 C C . TYR A 1 113 ? 22.414 3.497 -16.164 1.00 95.88 113 TYR A C 1
ATOM 869 O O . TYR A 1 113 ? 23.064 2.463 -15.991 1.00 95.88 113 TYR A O 1
ATOM 877 N N . ILE A 1 114 ? 22.737 4.644 -15.565 1.00 96.69 114 ILE A N 1
ATOM 878 C CA . ILE A 1 114 ? 23.870 4.856 -14.657 1.00 96.69 114 ILE A CA 1
ATOM 879 C C . ILE A 1 114 ? 23.407 4.962 -13.201 1.00 96.69 114 ILE A C 1
ATOM 881 O O . ILE A 1 114 ? 22.337 5.497 -12.902 1.00 96.69 114 ILE A O 1
ATOM 885 N N . ARG A 1 115 ? 24.228 4.460 -12.270 1.00 96.88 115 ARG A N 1
ATOM 886 C CA . ARG A 1 115 ? 23.937 4.512 -10.831 1.00 96.88 115 ARG A CA 1
ATOM 887 C C . ARG A 1 115 ? 24.369 5.850 -10.231 1.00 96.88 115 ARG A C 1
ATOM 889 O O . ARG A 1 115 ? 25.542 6.204 -10.312 1.00 96.88 115 ARG A O 1
ATOM 896 N N . LYS A 1 116 ? 23.452 6.525 -9.539 1.00 96.75 116 LYS A N 1
ATOM 897 C CA . LYS A 1 116 ? 23.720 7.708 -8.712 1.00 96.75 116 LYS A CA 1
ATOM 898 C C . LYS A 1 116 ? 23.232 7.450 -7.289 1.00 96.75 116 LYS A C 1
ATOM 900 O O . LYS A 1 116 ? 22.031 7.333 -7.068 1.00 96.75 116 LYS A O 1
ATOM 905 N N . ASP A 1 117 ? 24.146 7.285 -6.337 1.00 96.25 117 ASP A N 1
ATOM 906 C CA . ASP A 1 117 ? 23.764 6.871 -4.981 1.00 96.25 117 ASP A CA 1
ATOM 907 C C . ASP A 1 117 ? 23.039 7.991 -4.220 1.00 96.25 117 ASP A C 1
ATOM 909 O O . ASP A 1 117 ? 23.405 9.159 -4.332 1.00 96.25 117 ASP A O 1
ATOM 913 N N . GLY A 1 118 ? 21.993 7.649 -3.467 1.00 96.12 118 GLY A N 1
ATOM 914 C CA . GLY A 1 118 ? 21.127 8.612 -2.767 1.00 96.12 118 GLY A CA 1
ATOM 915 C C . GLY A 1 118 ? 20.199 9.455 -3.665 1.00 96.12 118 GLY A C 1
ATOM 916 O O . GLY A 1 118 ? 19.080 9.767 -3.255 1.00 96.12 118 GLY A O 1
ATOM 917 N N . GLU A 1 119 ? 20.597 9.781 -4.899 1.00 96.81 119 GLU A N 1
ATOM 918 C CA . GLU A 1 119 ? 19.751 10.466 -5.888 1.00 96.81 119 GLU A CA 1
ATOM 919 C C . GLU A 1 119 ? 18.611 9.549 -6.363 1.00 96.81 119 GLU A C 1
ATOM 921 O O . GLU A 1 119 ? 18.805 8.663 -7.196 1.00 96.81 119 GLU A O 1
ATOM 926 N N . THR A 1 120 ? 17.395 9.769 -5.856 1.00 96.12 120 THR A N 1
ATOM 927 C CA . THR A 1 120 ? 16.220 8.967 -6.237 1.00 96.12 120 THR A CA 1
ATOM 928 C C . THR A 1 120 ? 15.624 9.432 -7.568 1.00 96.12 120 THR A C 1
ATOM 930 O O . THR A 1 120 ? 15.054 10.520 -7.640 1.00 96.12 120 THR A O 1
ATOM 933 N N . ASN A 1 121 ? 15.684 8.581 -8.594 1.00 95.69 121 ASN A N 1
ATOM 934 C CA . ASN A 1 121 ? 14.964 8.764 -9.852 1.00 95.69 121 ASN A CA 1
ATOM 935 C C . ASN A 1 121 ? 13.435 8.739 -9.592 1.00 95.69 121 ASN A C 1
ATOM 937 O O . ASN A 1 121 ? 12.937 7.767 -9.005 1.00 95.69 121 ASN A O 1
ATOM 941 N N . PRO A 1 122 ? 12.662 9.764 -10.018 1.00 95.56 122 PRO A N 1
ATOM 942 C CA . PRO A 1 122 ? 11.202 9.768 -9.896 1.00 95.56 122 PRO A CA 1
ATOM 943 C C . PRO A 1 122 ? 10.508 8.584 -10.595 1.00 95.56 122 PRO A C 1
ATOM 945 O O . PRO A 1 122 ? 9.470 8.139 -10.100 1.00 95.56 122 PRO A O 1
ATOM 948 N N . ASP A 1 123 ? 11.080 8.015 -11.663 1.00 93.19 123 ASP A N 1
ATOM 949 C CA . ASP A 1 123 ? 10.513 6.869 -12.395 1.00 93.19 123 ASP A CA 1
ATOM 950 C C . ASP A 1 123 ? 10.274 5.665 -11.475 1.00 93.19 123 ASP A C 1
ATOM 952 O O . ASP A 1 123 ? 9.256 4.976 -11.581 1.00 93.19 123 ASP A O 1
ATOM 956 N N . ALA A 1 124 ? 11.162 5.455 -10.497 1.00 94.44 124 ALA A N 1
ATOM 957 C CA . ALA A 1 124 ? 11.072 4.391 -9.496 1.00 94.44 124 ALA A CA 1
ATOM 958 C C . ALA A 1 124 ? 9.929 4.578 -8.477 1.00 94.44 124 ALA A C 1
ATOM 960 O O . ALA A 1 124 ? 9.744 3.736 -7.591 1.00 94.44 124 ALA A O 1
ATOM 961 N N . ASN A 1 125 ? 9.173 5.674 -8.576 1.00 94.50 125 ASN A N 1
ATOM 962 C CA . ASN A 1 125 ? 7.930 5.937 -7.850 1.00 94.50 125 ASN A CA 1
ATOM 963 C C . ASN A 1 125 ? 6.770 6.324 -8.793 1.00 94.50 125 ASN A C 1
ATOM 965 O O . ASN A 1 125 ? 5.717 6.748 -8.318 1.00 94.50 125 ASN A O 1
ATOM 969 N N . SER A 1 126 ? 6.942 6.185 -10.111 1.00 95.56 126 SER A N 1
ATOM 970 C CA . SER A 1 126 ? 5.884 6.417 -11.098 1.00 95.56 126 SER A CA 1
ATOM 971 C C . SER A 1 126 ? 4.833 5.299 -11.083 1.00 95.56 126 SER A C 1
ATOM 973 O O . SER A 1 126 ? 5.109 4.162 -10.693 1.00 95.56 126 SER A O 1
ATOM 975 N N . ASP A 1 127 ? 3.625 5.599 -11.567 1.00 96.50 127 ASP A N 1
ATOM 976 C CA . ASP A 1 127 ? 2.554 4.602 -11.731 1.00 96.50 127 ASP A CA 1
ATOM 977 C C . ASP A 1 127 ? 2.776 3.664 -12.935 1.00 96.50 127 ASP A C 1
ATOM 979 O O . ASP A 1 127 ? 2.039 2.691 -13.112 1.00 96.50 127 ASP A O 1
ATOM 983 N N . ALA A 1 128 ? 3.821 3.912 -13.736 1.00 96.38 128 ALA A N 1
ATOM 984 C CA . ALA A 1 128 ? 4.231 3.063 -14.853 1.00 96.38 128 ALA A CA 1
ATOM 985 C C . ALA A 1 128 ? 4.783 1.694 -14.411 1.00 96.38 128 ALA A C 1
ATOM 987 O O . ALA A 1 128 ? 4.918 0.793 -15.237 1.00 96.38 128 ALA A O 1
ATOM 988 N N . THR A 1 129 ? 5.068 1.528 -13.114 1.00 97.06 129 THR A N 1
ATOM 989 C CA . THR A 1 129 ? 5.506 0.276 -12.477 1.00 97.06 129 THR A CA 1
ATOM 990 C C . THR A 1 129 ? 4.706 0.008 -11.189 1.00 97.06 129 THR A C 1
ATOM 992 O O . THR A 1 129 ? 3.761 0.738 -10.886 1.00 97.06 129 THR A O 1
ATOM 995 N N . ASP A 1 130 ? 5.022 -1.046 -10.431 1.00 98.38 130 ASP A N 1
ATOM 996 C CA . ASP A 1 130 ? 4.210 -1.511 -9.293 1.00 98.38 130 ASP A CA 1
ATOM 997 C C . ASP A 1 130 ? 4.657 -1.020 -7.912 1.00 98.38 130 ASP A C 1
ATOM 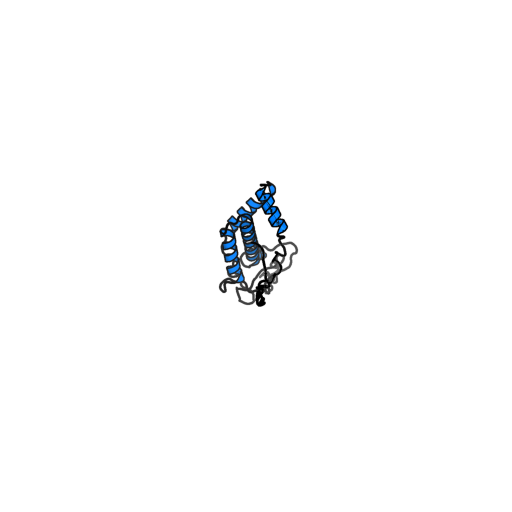999 O O . ASP A 1 130 ? 3.870 -1.092 -6.970 1.00 98.38 130 ASP A O 1
ATOM 1003 N N . LYS A 1 131 ? 5.875 -0.486 -7.749 1.00 97.75 131 LYS A N 1
ATOM 1004 C CA . LYS A 1 131 ? 6.439 -0.169 -6.417 1.00 97.75 131 LYS A CA 1
ATOM 1005 C C . LYS A 1 131 ? 5.563 0.772 -5.585 1.00 97.75 131 LYS A C 1
ATOM 1007 O O . LYS A 1 131 ? 5.222 0.448 -4.448 1.00 97.75 131 LYS A O 1
ATOM 1012 N N . LYS A 1 132 ? 5.164 1.918 -6.148 1.00 97.25 132 LYS A N 1
ATOM 1013 C CA . LYS A 1 132 ? 4.272 2.889 -5.482 1.00 97.25 132 LYS A CA 1
ATOM 1014 C C . LYS A 1 132 ? 2.934 2.248 -5.089 1.00 97.25 132 LYS A C 1
ATOM 1016 O O . LYS A 1 132 ? 2.405 2.520 -4.013 1.00 97.25 132 LYS A O 1
ATOM 1021 N N . ARG A 1 133 ? 2.417 1.371 -5.950 1.00 97.44 133 ARG A N 1
ATOM 1022 C CA . ARG A 1 133 ? 1.113 0.718 -5.829 1.00 97.44 133 ARG A CA 1
ATOM 1023 C C . ARG A 1 133 ? 1.105 -0.400 -4.783 1.00 97.44 133 ARG A C 1
ATOM 1025 O O . ARG A 1 133 ? 0.199 -0.438 -3.960 1.00 97.44 133 ARG A O 1
ATOM 1032 N N . LEU A 1 134 ? 2.143 -1.237 -4.746 1.00 98.31 134 LEU A N 1
ATOM 1033 C CA . LEU A 1 134 ? 2.353 -2.254 -3.709 1.00 98.31 134 LEU A CA 1
ATOM 1034 C C . LEU A 1 134 ? 2.491 -1.610 -2.319 1.00 98.31 134 LEU A C 1
ATOM 1036 O O . LEU A 1 134 ? 1.908 -2.097 -1.352 1.00 98.31 134 LEU A O 1
ATOM 1040 N N . VAL A 1 135 ? 3.219 -0.490 -2.222 1.00 98.12 135 VAL A N 1
ATOM 1041 C CA . VAL A 1 135 ? 3.354 0.281 -0.974 1.00 98.12 135 VAL A CA 1
ATOM 1042 C C . VAL A 1 135 ? 2.012 0.873 -0.537 1.00 98.12 135 VAL A C 1
ATOM 1044 O O . VAL A 1 135 ? 1.650 0.730 0.628 1.00 98.12 135 VAL A O 1
ATOM 1047 N N . ALA A 1 136 ? 1.246 1.483 -1.449 1.00 98.44 136 ALA A N 1
ATOM 1048 C CA . ALA A 1 136 ? -0.095 1.991 -1.145 1.00 98.44 136 ALA A CA 1
ATOM 1049 C C . ALA A 1 136 ? -1.033 0.870 -0.662 1.00 98.44 136 ALA A C 1
ATOM 1051 O O . ALA A 1 136 ? -1.609 0.980 0.416 1.00 98.44 136 ALA A O 1
ATOM 1052 N N . MET A 1 137 ? -1.095 -0.243 -1.399 1.00 98.56 137 MET A N 1
ATOM 1053 C CA . MET A 1 137 ? -1.887 -1.432 -1.069 1.00 98.56 137 MET A CA 1
ATOM 1054 C C . MET A 1 137 ? -1.559 -1.977 0.329 1.00 98.56 137 MET A C 1
ATOM 1056 O O . MET A 1 137 ? -2.462 -2.173 1.142 1.00 98.56 137 MET A O 1
ATOM 1060 N N . SER A 1 138 ? -0.271 -2.160 0.635 1.00 98.44 138 SER A N 1
ATOM 1061 C CA . SER A 1 138 ? 0.189 -2.686 1.926 1.00 98.44 138 SER A CA 1
ATOM 1062 C C . SER A 1 138 ? -0.134 -1.743 3.093 1.00 98.44 138 SER A C 1
ATOM 1064 O O . SER A 1 138 ? -0.646 -2.176 4.130 1.00 98.44 138 SER A O 1
ATOM 1066 N N . ASN A 1 139 ? 0.097 -0.438 2.910 1.00 98.56 139 ASN A N 1
ATOM 1067 C CA . ASN A 1 139 ? -0.212 0.579 3.915 1.00 98.56 139 ASN A CA 1
ATOM 1068 C C . ASN A 1 139 ? -1.718 0.656 4.190 1.00 98.56 139 ASN A C 1
ATOM 1070 O O . ASN A 1 139 ? -2.132 0.698 5.348 1.00 98.56 139 ASN A O 1
ATOM 1074 N N . ASP A 1 140 ? -2.543 0.641 3.145 1.00 98.81 140 ASP A N 1
ATOM 1075 C CA . ASP A 1 140 ? -3.992 0.763 3.273 1.00 98.81 140 ASP A CA 1
ATOM 1076 C C . ASP A 1 140 ? -4.623 -0.482 3.893 1.00 98.81 140 ASP A C 1
ATOM 1078 O O . ASP A 1 140 ? -5.417 -0.345 4.821 1.00 98.81 140 ASP A O 1
ATOM 1082 N N . VAL A 1 141 ? -4.216 -1.692 3.492 1.00 98.69 141 VAL A N 1
ATOM 1083 C CA . VAL A 1 141 ? -4.645 -2.934 4.163 1.00 98.69 141 VAL A CA 1
ATOM 1084 C C . VAL A 1 141 ? -4.259 -2.915 5.647 1.00 98.69 141 VAL A C 1
ATOM 1086 O O . VAL A 1 141 ? -5.081 -3.272 6.491 1.00 98.69 141 VAL A O 1
ATOM 1089 N N . SER A 1 142 ? -3.058 -2.434 5.986 1.00 98.06 142 SER A N 1
ATOM 1090 C CA . SER A 1 142 ? -2.597 -2.317 7.379 1.00 98.06 142 SER A CA 1
ATOM 1091 C C . SER A 1 142 ? -3.422 -1.304 8.186 1.00 98.06 142 SER A C 1
ATOM 1093 O O . SER A 1 142 ? -3.869 -1.609 9.294 1.00 98.06 142 SER A O 1
ATOM 1095 N N . ASN A 1 143 ? -3.687 -0.121 7.618 1.00 98.62 143 ASN A N 1
ATOM 1096 C CA . ASN A 1 143 ? -4.538 0.908 8.225 1.00 98.62 143 ASN A CA 1
ATOM 1097 C C . ASN A 1 143 ? -5.968 0.398 8.446 1.00 98.62 143 ASN A C 1
ATOM 1099 O O . ASN A 1 143 ? -6.533 0.597 9.518 1.00 98.62 143 ASN A O 1
ATOM 1103 N N . LEU A 1 144 ? -6.547 -0.278 7.451 1.00 98.88 144 LEU A N 1
ATOM 1104 C CA . LEU A 1 144 ? -7.899 -0.835 7.509 1.00 98.88 144 LEU A CA 1
ATOM 1105 C C . LEU A 1 144 ? -8.009 -1.960 8.553 1.00 98.88 144 LEU A C 1
ATOM 1107 O O . LEU A 1 144 ? -8.963 -1.980 9.328 1.00 98.88 144 LEU A O 1
ATOM 1111 N N . ALA A 1 145 ? -7.029 -2.865 8.623 1.00 98.00 145 ALA A N 1
ATOM 1112 C CA . ALA A 1 145 ? -7.014 -3.954 9.601 1.00 98.00 145 ALA A CA 1
ATOM 1113 C C . ALA A 1 145 ? -6.902 -3.437 11.047 1.00 98.00 145 ALA A C 1
ATOM 1115 O O . ALA A 1 145 ? -7.665 -3.864 11.917 1.00 98.00 145 ALA A O 1
ATOM 1116 N N . LEU A 1 146 ? -6.009 -2.474 11.304 1.00 97.56 146 LEU A N 1
ATOM 1117 C CA . LEU A 1 146 ? -5.875 -1.847 12.623 1.00 97.56 146 LEU A CA 1
ATOM 1118 C C . LEU A 1 146 ? -7.102 -0.995 12.980 1.00 97.56 146 LEU A C 1
ATOM 1120 O O . LEU A 1 146 ? -7.576 -1.047 14.114 1.00 97.56 146 LEU A O 1
ATOM 1124 N N . ALA A 1 147 ? -7.660 -0.240 12.029 1.00 98.56 147 ALA A N 1
ATOM 1125 C CA . ALA A 1 147 ? -8.872 0.540 12.268 1.00 98.56 147 ALA A CA 1
ATOM 1126 C C . ALA A 1 147 ? -10.073 -0.361 12.582 1.00 98.56 147 ALA A C 1
ATOM 1128 O O . ALA A 1 147 ? -10.837 -0.042 13.493 1.00 98.56 147 ALA A O 1
ATOM 1129 N N . TRP A 1 148 ? -10.220 -1.506 11.903 1.00 98.56 148 TRP A N 1
ATOM 1130 C CA . TRP A 1 148 ? -11.209 -2.519 12.276 1.00 98.56 148 TRP A CA 1
ATOM 1131 C C . TRP A 1 148 ? -10.982 -3.037 13.700 1.00 98.56 148 TRP A C 1
ATOM 1133 O O . TRP A 1 148 ? -11.925 -3.028 14.483 1.00 98.56 148 TRP A O 1
ATOM 1143 N N . TYR A 1 149 ? -9.750 -3.409 14.067 1.00 97.06 149 TYR A N 1
ATOM 1144 C CA . TYR A 1 149 ? -9.441 -3.916 15.409 1.00 97.06 149 TYR A CA 1
ATOM 1145 C C . TYR A 1 149 ? -9.894 -2.948 16.520 1.00 97.06 149 TYR A C 1
ATOM 1147 O O . TYR A 1 149 ? -10.634 -3.348 17.419 1.00 97.06 149 TYR A O 1
ATOM 1155 N N . PHE A 1 150 ? -9.525 -1.664 16.430 1.00 97.75 150 PHE A N 1
ATOM 1156 C CA . PHE A 1 150 ? -9.834 -0.687 17.484 1.00 97.75 150 PHE A CA 1
ATOM 1157 C C . PHE A 1 150 ? -11.281 -0.157 17.463 1.00 97.75 150 PHE A C 1
ATOM 1159 O O . PHE A 1 150 ? -11.805 0.196 18.520 1.00 97.75 150 PHE A O 1
ATOM 1166 N N . SER A 1 151 ? -11.926 -0.071 16.290 1.00 97.94 151 SER A N 1
ATOM 1167 C CA . SER A 1 151 ? -13.274 0.523 16.140 1.00 97.94 151 SER A CA 1
ATOM 1168 C C . SER A 1 151 ? -14.416 -0.484 15.985 1.00 97.94 151 SER A C 1
ATOM 1170 O O . SER A 1 151 ? -15.579 -0.106 16.101 1.00 97.94 151 SER A O 1
ATOM 1172 N N . GLN A 1 152 ? -14.098 -1.740 15.661 1.00 97.88 152 GLN A N 1
ATOM 1173 C CA . GLN A 1 152 ? -15.032 -2.804 15.274 1.00 97.88 152 GLN A CA 1
ATOM 1174 C C . GLN A 1 152 ? -15.927 -2.483 14.054 1.00 97.88 152 GLN A C 1
ATOM 1176 O O . GLN A 1 152 ? -16.849 -3.237 13.750 1.00 97.88 152 GLN A O 1
ATOM 1181 N N . ASN A 1 153 ? -15.642 -1.415 13.292 1.00 98.62 153 ASN A N 1
ATOM 1182 C CA . ASN A 1 153 ? -16.382 -1.070 12.074 1.00 98.62 153 ASN A CA 1
ATOM 1183 C C . ASN A 1 153 ? -16.090 -2.085 10.941 1.00 98.62 153 ASN A C 1
ATOM 1185 O O . ASN A 1 153 ? -14.964 -2.113 10.427 1.00 98.62 153 ASN A O 1
ATOM 1189 N N . PRO A 1 154 ? -17.074 -2.897 10.498 1.00 98.62 154 PRO A N 1
ATOM 1190 C CA . PRO A 1 154 ? -16.842 -3.979 9.540 1.00 98.62 154 PRO A CA 1
ATOM 1191 C C . PRO A 1 154 ? -16.459 -3.491 8.136 1.00 98.62 154 PRO A C 1
ATOM 1193 O O . PRO A 1 154 ? -15.844 -4.249 7.385 1.00 98.62 154 PRO A O 1
ATOM 1196 N N . ALA A 1 155 ? -16.758 -2.234 7.780 1.00 98.81 155 ALA A N 1
ATOM 1197 C CA . ALA A 1 155 ? -16.419 -1.675 6.471 1.00 98.81 155 ALA A CA 1
ATOM 1198 C C . ALA A 1 155 ? -14.904 -1.703 6.197 1.00 98.81 155 ALA A C 1
ATOM 1200 O O . ALA A 1 155 ? -14.482 -1.981 5.072 1.00 98.81 155 ALA A O 1
ATOM 1201 N N . TYR A 1 156 ? -14.077 -1.478 7.226 1.00 98.88 156 TYR A N 1
ATOM 1202 C CA . TYR A 1 156 ? -12.624 -1.512 7.076 1.00 98.88 156 TYR A CA 1
ATOM 1203 C C . TYR A 1 156 ? -12.115 -2.936 6.781 1.00 98.88 156 TYR A C 1
ATOM 1205 O O . TYR A 1 156 ? -11.370 -3.139 5.821 1.00 98.88 156 TYR A O 1
ATOM 1213 N N . ALA A 1 157 ? -12.581 -3.940 7.535 1.00 98.75 157 ALA A N 1
ATOM 1214 C CA . ALA A 1 157 ? -12.237 -5.346 7.300 1.00 98.75 157 ALA A CA 1
ATOM 1215 C C . ALA A 1 157 ? -12.733 -5.852 5.936 1.00 98.75 157 ALA A C 1
ATOM 1217 O O . ALA A 1 157 ? -12.020 -6.585 5.248 1.00 98.75 157 ALA A O 1
ATOM 1218 N N . GLN A 1 158 ? -13.927 -5.426 5.507 1.00 98.88 158 GLN A N 1
ATOM 1219 C CA . GLN A 1 158 ? -14.447 -5.733 4.177 1.00 98.88 158 GLN A CA 1
ATOM 1220 C C . GLN A 1 158 ? -13.528 -5.193 3.071 1.00 98.88 158 GLN A C 1
ATOM 1222 O O . GLN A 1 158 ? -13.122 -5.962 2.198 1.00 98.88 158 GLN A O 1
ATOM 1227 N N . LYS A 1 159 ? -13.150 -3.910 3.136 1.00 98.88 159 LYS A N 1
ATOM 1228 C CA . LYS A 1 159 ? -12.257 -3.286 2.150 1.00 98.88 159 LYS A CA 1
ATOM 1229 C C . LYS A 1 159 ? -10.877 -3.951 2.120 1.00 98.88 159 LYS A C 1
ATOM 1231 O O . LYS A 1 159 ? -10.342 -4.200 1.041 1.00 98.88 159 LYS A O 1
ATOM 1236 N N . ALA A 1 160 ? -10.321 -4.285 3.287 1.00 98.88 160 ALA A N 1
ATOM 1237 C CA . ALA A 1 160 ? -9.049 -4.999 3.391 1.00 98.88 160 ALA A CA 1
ATOM 1238 C C . ALA A 1 160 ? -9.118 -6.386 2.723 1.00 98.88 160 ALA A C 1
ATOM 1240 O O . ALA A 1 160 ? -8.240 -6.735 1.935 1.00 98.88 160 ALA A O 1
ATOM 1241 N N . ARG A 1 161 ? -10.196 -7.149 2.966 1.00 98.81 161 ARG A N 1
ATOM 1242 C CA . ARG A 1 161 ? -10.448 -8.445 2.311 1.00 98.81 161 ARG A CA 1
ATOM 1243 C C . ARG A 1 161 ? -10.543 -8.303 0.791 1.00 98.81 161 ARG A C 1
ATOM 1245 O O . ARG A 1 161 ? -9.939 -9.089 0.070 1.00 98.81 161 ARG A O 1
ATOM 1252 N N . GLU A 1 162 ? -11.287 -7.314 0.303 1.00 98.88 162 GLU A N 1
ATOM 1253 C CA . GLU A 1 162 ? -11.458 -7.053 -1.134 1.00 98.88 162 GLU A CA 1
ATOM 1254 C C . GLU A 1 162 ? -10.128 -6.711 -1.812 1.00 98.88 162 GLU A C 1
ATOM 1256 O O . GLU A 1 162 ? -9.817 -7.260 -2.868 1.00 98.88 162 GLU A O 1
ATOM 1261 N N . GLN A 1 163 ? -9.300 -5.886 -1.169 1.00 98.88 163 GLN A N 1
ATOM 1262 C CA . GLN A 1 163 ? -7.972 -5.545 -1.669 1.00 98.88 163 GLN A CA 1
ATOM 1263 C C . GLN A 1 163 ? -7.011 -6.745 -1.671 1.00 98.88 163 GLN A C 1
ATOM 1265 O O . GLN A 1 163 ? -6.281 -6.941 -2.645 1.00 98.88 163 GLN A O 1
ATOM 1270 N N . LEU A 1 164 ? -7.018 -7.573 -0.623 1.00 98.88 164 LEU A N 1
ATOM 1271 C CA . LEU A 1 164 ? -6.188 -8.781 -0.563 1.00 98.88 164 LEU A CA 1
ATOM 1272 C C . LEU A 1 164 ? -6.609 -9.818 -1.614 1.00 98.88 164 LEU A C 1
ATOM 1274 O O . LEU A 1 164 ? -5.753 -10.380 -2.296 1.00 98.88 164 LEU A O 1
ATOM 1278 N N . VAL A 1 165 ? -7.916 -10.024 -1.814 1.00 98.88 165 VAL A N 1
ATOM 1279 C CA . VAL A 1 165 ? -8.428 -10.888 -2.889 1.00 98.88 165 VAL A CA 1
ATOM 1280 C C . VAL A 1 165 ? -8.014 -10.345 -4.259 1.00 98.88 165 VAL A C 1
ATOM 1282 O O . VAL A 1 165 ? -7.554 -11.123 -5.092 1.00 98.88 165 VAL A O 1
ATOM 1285 N N . ASN A 1 166 ? -8.113 -9.031 -4.492 1.00 98.88 166 ASN A N 1
ATOM 1286 C CA . ASN A 1 166 ? -7.739 -8.430 -5.773 1.00 98.88 166 ASN A CA 1
ATOM 1287 C C . ASN A 1 166 ? -6.234 -8.527 -6.068 1.00 98.88 166 ASN A C 1
ATOM 1289 O O . ASN A 1 166 ? -5.860 -8.818 -7.197 1.00 98.88 166 ASN A O 1
ATOM 1293 N N . TRP A 1 167 ? -5.370 -8.315 -5.068 1.00 98.81 167 TRP A N 1
ATOM 1294 C CA . TRP A 1 167 ? -3.918 -8.326 -5.278 1.00 98.81 167 TRP A CA 1
ATOM 1295 C C . TRP A 1 167 ? -3.311 -9.736 -5.308 1.00 98.81 167 TRP A C 1
ATOM 1297 O O . TRP A 1 167 ? -2.321 -9.943 -6.003 1.00 98.81 167 TRP A O 1
ATOM 1307 N N . PHE A 1 168 ? -3.867 -10.719 -4.590 1.00 98.81 168 PHE A N 1
ATOM 1308 C CA . PHE A 1 168 ? -3.213 -12.029 -4.418 1.00 98.81 168 PHE A CA 1
ATOM 1309 C C . PHE A 1 168 ? -3.994 -13.237 -4.958 1.00 98.81 168 PHE A C 1
ATOM 1311 O O . PHE A 1 168 ? -3.387 -14.286 -5.165 1.00 98.81 168 PHE A O 1
ATOM 1318 N N . ILE A 1 169 ? -5.312 -13.135 -5.182 1.00 98.75 169 ILE A N 1
ATOM 1319 C CA . ILE A 1 169 ? -6.171 -14.317 -5.409 1.00 98.75 169 ILE A CA 1
ATOM 1320 C C . ILE A 1 169 ? -6.921 -14.267 -6.747 1.00 98.75 169 ILE A C 1
ATOM 1322 O O . ILE A 1 169 ? -6.928 -15.259 -7.474 1.00 98.75 169 ILE A O 1
ATOM 1326 N N . ASN A 1 170 ? -7.551 -13.141 -7.088 1.00 98.75 170 ASN A N 1
ATOM 1327 C CA . ASN A 1 170 ? -8.366 -13.004 -8.296 1.00 98.75 170 ASN A CA 1
ATOM 1328 C C . ASN A 1 170 ? -7.509 -13.246 -9.558 1.00 98.75 170 ASN A C 1
ATOM 1330 O O . ASN A 1 170 ? -6.597 -12.459 -9.813 1.00 98.75 170 ASN A O 1
ATOM 1334 N N . PRO A 1 171 ? -7.787 -14.270 -10.389 1.00 98.50 171 PRO A N 1
ATOM 1335 C CA . PRO A 1 171 ? -6.950 -14.591 -11.546 1.00 98.50 171 PRO A CA 1
ATOM 1336 C C . PRO A 1 171 ? -6.852 -13.457 -12.575 1.00 98.50 171 PRO A C 1
ATOM 1338 O O . PRO A 1 171 ? -5.896 -13.446 -13.336 1.00 98.50 171 PRO A O 1
ATOM 1341 N N . GLN A 1 172 ? -7.786 -12.498 -12.581 1.00 98.62 172 GLN A N 1
ATOM 1342 C CA . GLN A 1 172 ? -7.771 -11.350 -13.497 1.00 98.62 172 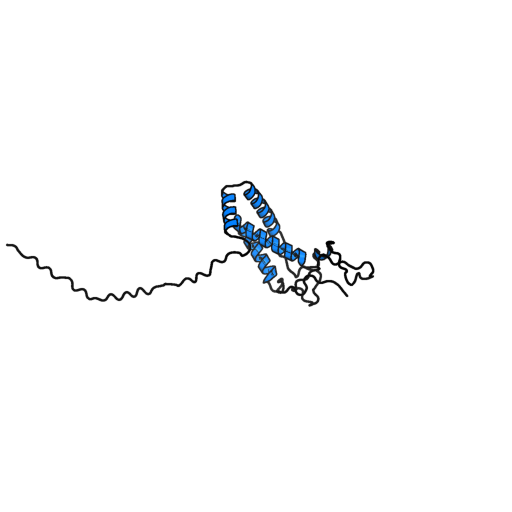GLN A CA 1
ATOM 1343 C C . GLN A 1 172 ? -6.888 -10.180 -13.023 1.00 98.62 172 GLN A C 1
ATOM 1345 O O . GLN A 1 172 ? -6.573 -9.301 -13.818 1.00 98.62 172 GLN A O 1
ATOM 1350 N N . THR A 1 173 ? -6.503 -10.134 -11.741 1.00 98.81 173 THR A N 1
ATOM 1351 C CA . THR A 1 173 ? -5.818 -8.969 -11.133 1.00 98.81 173 THR A CA 1
ATOM 1352 C C . THR A 1 173 ? -4.685 -9.313 -10.160 1.00 98.81 173 THR A C 1
ATOM 1354 O O . THR A 1 173 ? -3.957 -8.411 -9.733 1.00 98.81 173 THR A O 1
ATOM 1357 N N . ARG A 1 174 ? -4.490 -10.595 -9.829 1.00 98.75 174 ARG A N 1
ATOM 1358 C CA . ARG A 1 174 ? -3.455 -11.055 -8.897 1.00 98.75 174 ARG A CA 1
ATOM 1359 C C . ARG A 1 174 ? -2.033 -10.772 -9.389 1.00 98.75 174 ARG A C 1
ATOM 1361 O O . ARG A 1 174 ? -1.757 -10.810 -10.586 1.00 98.75 174 ARG A O 1
ATOM 1368 N N . MET A 1 175 ? -1.129 -10.602 -8.437 1.00 98.88 175 MET A N 1
ATOM 1369 C CA . MET A 1 175 ? 0.316 -10.676 -8.603 1.00 98.88 175 MET A CA 1
ATOM 1370 C C . MET A 1 175 ? 0.777 -12.143 -8.613 1.00 98.88 175 MET A C 1
ATOM 1372 O O . MET A 1 175 ? 0.372 -12.930 -7.755 1.00 98.88 175 MET A O 1
ATOM 1376 N N . ASN A 1 176 ? 1.651 -12.516 -9.551 1.00 98.81 176 ASN A N 1
ATOM 1377 C CA . ASN A 1 176 ? 2.372 -13.790 -9.502 1.00 98.81 176 ASN A CA 1
ATOM 1378 C C . ASN A 1 176 ? 3.279 -13.821 -8.252 1.00 98.81 176 ASN A C 1
ATOM 1380 O O . ASN A 1 176 ? 3.907 -12.809 -7.943 1.00 98.81 176 ASN A O 1
ATOM 1384 N N . PRO A 1 177 ? 3.405 -14.951 -7.528 1.00 98.19 177 PRO A N 1
ATOM 1385 C CA . PRO A 1 177 ? 4.127 -15.023 -6.252 1.00 98.19 177 PRO A CA 1
ATOM 1386 C C . PRO A 1 177 ? 5.661 -15.068 -6.425 1.00 98.19 177 PRO A C 1
ATOM 1388 O O . PRO A 1 177 ? 6.342 -15.930 -5.874 1.00 98.19 177 PRO A O 1
ATOM 1391 N N . ASN A 1 178 ? 6.213 -14.145 -7.214 1.00 98.00 178 ASN A N 1
ATOM 1392 C CA . ASN A 1 178 ? 7.639 -13.967 -7.467 1.00 98.00 178 ASN A CA 1
ATOM 1393 C C . ASN A 1 178 ? 8.005 -12.465 -7.483 1.00 98.00 178 ASN A C 1
ATOM 1395 O O . ASN A 1 178 ? 7.135 -11.596 -7.495 1.00 98.00 178 ASN A O 1
ATOM 1399 N N . LEU A 1 179 ? 9.306 -12.162 -7.480 1.00 98.19 179 LEU A N 1
ATOM 1400 C CA . LEU A 1 179 ? 9.852 -10.803 -7.616 1.00 98.19 179 LEU A CA 1
ATOM 1401 C C . LEU A 1 179 ? 10.985 -10.750 -8.663 1.00 98.19 179 LEU A C 1
ATOM 1403 O O . LEU A 1 179 ? 11.911 -9.953 -8.537 1.00 98.19 179 LEU A O 1
ATOM 1407 N N . GLN A 1 180 ? 10.941 -11.606 -9.692 1.00 98.12 180 GLN A N 1
ATOM 1408 C CA . GLN A 1 180 ? 12.022 -11.768 -10.680 1.00 98.12 180 GLN A CA 1
ATOM 1409 C C . GLN A 1 180 ? 12.315 -10.490 -11.481 1.00 98.12 180 GLN A C 1
ATOM 1411 O O . GLN A 1 180 ? 13.447 -10.286 -11.911 1.00 98.12 180 GLN A O 1
ATOM 1416 N N . TYR A 1 181 ? 11.317 -9.614 -11.630 1.00 97.44 181 TYR A N 1
ATOM 1417 C CA . TYR A 1 181 ? 11.416 -8.340 -12.349 1.00 97.44 181 TYR A CA 1
ATOM 1418 C C . TYR A 1 181 ? 11.307 -7.114 -11.418 1.00 97.44 181 TYR A C 1
ATOM 1420 O O . TYR A 1 181 ? 11.088 -5.982 -11.864 1.00 97.44 181 TYR A O 1
ATOM 1428 N N . ALA A 1 182 ? 11.494 -7.321 -10.110 1.00 97.19 182 ALA A N 1
ATOM 1429 C CA . ALA A 1 182 ? 11.670 -6.244 -9.146 1.00 97.19 182 ALA A CA 1
ATOM 1430 C C . ALA A 1 182 ? 13.060 -5.604 -9.289 1.00 97.19 182 ALA A C 1
ATOM 1432 O O . ALA A 1 182 ? 14.063 -6.294 -9.443 1.00 97.19 182 ALA A O 1
ATOM 1433 N N . GLN A 1 183 ? 13.126 -4.278 -9.167 1.00 96.56 183 GLN A N 1
ATOM 1434 C CA . GLN A 1 183 ? 14.365 -3.494 -9.301 1.00 96.56 183 GLN A CA 1
ATOM 1435 C C . GLN A 1 183 ? 15.113 -3.714 -10.635 1.00 96.56 183 GLN A C 1
ATOM 1437 O O . GLN A 1 183 ? 16.342 -3.662 -10.686 1.00 96.56 183 GLN A O 1
ATOM 1442 N N . ALA A 1 184 ? 14.366 -3.892 -11.727 1.00 95.75 184 ALA A N 1
ATOM 1443 C CA . ALA A 1 184 ? 14.901 -3.973 -13.081 1.00 95.75 184 ALA A CA 1
ATOM 1444 C C . ALA A 1 184 ? 15.628 -2.674 -13.484 1.00 95.75 184 ALA A C 1
ATOM 1446 O O . ALA A 1 184 ? 15.137 -1.573 -13.240 1.00 95.75 184 ALA A O 1
ATOM 1447 N N . ILE A 1 185 ? 16.791 -2.805 -14.125 1.00 93.50 185 ILE A N 1
ATOM 1448 C CA . ILE A 1 185 ? 17.604 -1.687 -14.628 1.00 93.50 185 ILE A CA 1
ATOM 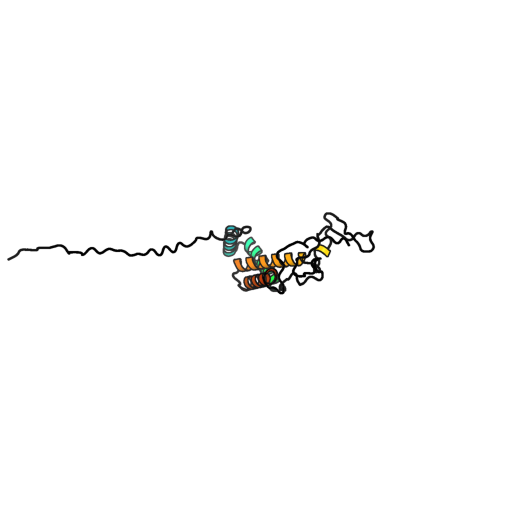1449 C C . ILE A 1 185 ? 17.525 -1.711 -16.163 1.00 93.50 185 ILE A C 1
ATOM 1451 O O . ILE A 1 185 ? 17.942 -2.723 -16.728 1.00 93.50 185 ILE A O 1
ATOM 1455 N N . PRO A 1 186 ? 17.042 -0.650 -16.838 1.00 88.38 186 PRO A N 1
ATOM 1456 C CA . PRO A 1 186 ? 17.101 -0.533 -18.298 1.00 88.38 186 PRO A CA 1
ATOM 1457 C C . PRO A 1 186 ? 18.546 -0.526 -18.819 1.00 88.38 186 PRO A C 1
ATOM 1459 O O . PRO A 1 186 ? 19.415 0.140 -18.241 1.00 88.38 186 PRO A O 1
ATOM 1462 N N . ARG A 1 187 ? 18.818 -1.280 -19.892 1.00 85.12 187 ARG A N 1
ATOM 1463 C CA . ARG A 1 187 ? 20.179 -1.495 -20.423 1.00 85.12 187 ARG A CA 1
ATOM 1464 C C . ARG A 1 187 ? 20.302 -1.412 -21.945 1.00 85.12 187 ARG A C 1
ATOM 1466 O O . ARG A 1 187 ? 21.390 -1.080 -22.412 1.00 85.12 187 ARG A O 1
ATOM 1473 N N . ASP A 1 188 ? 19.222 -1.705 -22.654 1.00 77.56 188 ASP A N 1
ATOM 1474 C CA . ASP A 1 188 ? 19.113 -1.949 -24.093 1.00 77.56 188 ASP A CA 1
ATOM 1475 C C . ASP A 1 188 ? 17.714 -1.560 -24.609 1.00 77.56 188 ASP A C 1
ATOM 1477 O O . ASP A 1 188 ? 16.775 -1.546 -23.775 1.00 77.56 188 ASP A O 1
#

pLDDT: mean 88.26, std 18.57, range [39.12, 98.88]

Sequence (188 aa):
MLPIKMALLPRLPLLALTLAALFHAGGSSAAEGHPLIVKLDDLQYSQQQLTAKTPAFVGAYNKLLSSADRALKQPLYSVMDKSLTAASGDKHDYYSFPPYWWPDPSKKDGLPYIRKDGETNPDANSDATDKKRLVAMSNDVSNLALAWYFSQNPAYAQKAREQLVNWFINPQTRMNPNLQYAQAIPRD

Organism: Serratia fonticola (NCBI:txid47917)

Radius of gyration: 32.02 Å; chains: 1; bounding box: 72×70×101 Å